Protein 5XJV (pdb70)

Nearest PDB structures (foldseek):
  5xjv-assembly1_A  TM=9.809E-01  e=8.987E-33  Homo sapiens
  2gwo-assembly2_B  TM=9.431E-01  e=1.208E-19  Homo sapiens
  5gtj-assembly2_C  TM=8.780E-01  e=8.926E-20  Homo sapiens
  8to0-assembly1_Fx  TM=9.107E-01  e=4.826E-18  Mus musculus
  2y96-assembly1_A-2  TM=8.741E-01  e=2.975E-18  Homo sapiens

Sequence (341 aa):
TPAPSILELEELLRAGKSSASRVDEVWPNLFIGDAATANNRFELWKLGITHVLNAAHKGLYAQGGPDFYGSSVSYLGVPAHDLPDFDISAYFSSAADFIHRALNTPGAKVLVHSVVGVSRSATLVLAYLMLHQRLSLRQAVITVRQHRWVFPNRGFLHQLARLDQQLRGAATPAPSILELEELLRAGKSSASRVDEVWPNLFIGDAATANNRFELWKLGITHVLNAAHKGLYAQGGPDFYGSSVSYLGVPAHDLPDFDISAYFSSAADFIHRALNTPGAKVLVHSVVGVSRSATLVLAYLMLHQRLSLRQAVITVRQHRWVFPNRGFLHQLARLDQQLRGA

Radius of gyration: 21.5 Å; Cα contacts (8 Å, |Δi|>4): 674; chains: 2; bounding box: 49×42×63 Å

CATH classification: 3.90.190.10

Structure (mmCIF, N/CA/C/O backbone):
data_5XJV
#
_entry.id   5XJV
#
_cell.length_a   40.037
_cell.length_b   89.343
_cell.length_c   45.897
_cell.angle_alpha   90.00
_cell.angle_beta   89.88
_cell.angle_gamma   90.00
#
_symmetry.space_group_name_H-M   'P 1 21 1'
#
loop_
_entity.id
_entity.type
_entity.pdbx_description
1 polymer 'Dual specificity protein phosphatase 13 isoform A'
2 non-polymer 'PHOSPHATE ION'
3 water water
#
loop_
_atom_site.group_PDB
_atom_site.id
_atom_site.type_symbol
_atom_site.label_atom_id
_atom_site.label_alt_id
_atom_site.label_comp_id
_atom_site.label_asym_id
_atom_site.label_entity_id
_atom_site.label_seq_id
_atom_site.pdbx_PDB_ins_code
_atom_site.Cartn_x
_atom_site.Cartn_y
_atom_site.Cartn_z
_atom_site.occupancy
_atom_site.B_iso_or_equiv
_atom_site.auth_seq_id
_atom_site.auth_comp_id
_atom_site.auth_asym_id
_atom_site.auth_atom_id
_atom_site.pdbx_PDB_model_num
ATOM 1 N N . THR A 1 16 ? -6.162 -3.365 -19.771 1.00 41.74 16 THR A N 1
ATOM 2 C CA . THR A 1 16 ? -5.086 -2.346 -19.649 1.00 43.63 16 THR A CA 1
ATOM 3 C C . THR A 1 16 ? -3.818 -3.047 -19.203 1.00 40.23 16 THR A C 1
ATOM 4 O O . THR A 1 16 ? -3.816 -3.657 -18.131 1.00 38.86 16 THR A O 1
ATOM 8 N N . PRO A 1 17 ? -2.730 -2.948 -19.991 1.00 37.25 17 PRO A N 1
ATOM 9 C CA . PRO A 1 17 ? -1.554 -3.668 -19.553 1.00 30.95 17 PRO A CA 1
ATOM 10 C C . PRO A 1 17 ? -0.938 -2.966 -18.353 1.00 30.03 17 PRO A C 1
ATOM 11 O O . PRO A 1 17 ? -1.171 -1.756 -18.126 1.00 26.89 17 PRO A O 1
ATOM 15 N N . ALA A 1 18 ? -0.112 -3.705 -17.640 1.00 28.22 18 ALA A N 1
ATOM 16 C CA . ALA A 1 18 ? 0.777 -3.111 -16.662 1.00 26.82 18 ALA A CA 1
ATOM 17 C C . ALA A 1 18 ? 1.660 -2.054 -17.311 1.00 25.54 18 ALA A C 1
ATOM 18 O O . ALA A 1 18 ? 1.936 -2.096 -18.521 1.00 22.45 18 ALA A O 1
ATOM 20 N N . PRO A 1 19 ? 2.021 -1.021 -16.566 1.00 21.65 19 PRO A N 1
ATOM 21 C CA . PRO A 1 19 ? 2.839 0.022 -17.116 1.00 19.48 19 PRO A CA 1
ATOM 22 C C . PRO A 1 19 ? 4.278 -0.436 -17.344 1.00 21.48 19 PRO A C 1
ATOM 23 O O . PRO A 1 19 ? 4.817 -1.228 -16.585 1.00 20.28 19 PRO A O 1
ATOM 27 N N . SER A 1 20 ? 4.890 0.125 -18.374 1.00 22.07 20 SER A N 1
ATOM 28 C CA . SER A 1 20 ? 6.328 -0.097 -18.657 1.00 19.67 20 SER A CA 1
ATOM 29 C C . SER A 1 20 ? 7.163 0.572 -17.593 1.00 18.17 20 SER A C 1
ATOM 30 O O . SER A 1 20 ? 6.689 1.454 -16.890 1.00 16.65 20 SER A O 1
ATOM 33 N N . ILE A 1 21 ? 8.461 0.265 -17.599 1.00 17.58 21 ILE A N 1
ATOM 34 C CA . ILE A 1 21 ? 9.332 0.920 -16.624 1.00 18.73 21 ILE A CA 1
ATOM 35 C C . ILE A 1 21 ? 9.365 2.386 -16.904 1.00 16.27 21 ILE A C 1
ATOM 36 O O . ILE A 1 21 ? 9.394 3.206 -15.983 1.00 15.93 21 ILE A O 1
ATOM 41 N N . LEU A 1 22 ? 9.397 2.742 -18.207 1.00 16.56 22 LEU A N 1
ATOM 42 C CA . LEU A 1 22 ? 9.469 4.139 -18.583 1.00 15.26 22 LEU A CA 1
ATOM 43 C C . LEU A 1 22 ? 8.242 4.870 -18.067 1.00 14.67 22 LEU A C 1
ATOM 44 O O . LEU A 1 22 ? 8.385 5.938 -17.484 1.00 17.01 22 LEU A O 1
ATOM 49 N N . GLU A 1 23 ? 7.057 4.290 -18.257 1.00 14.62 23 GLU A N 1
ATOM 50 C CA . GLU A 1 23 ? 5.833 4.880 -17.802 1.00 14.05 23 GLU A CA 1
ATOM 51 C C . GLU A 1 23 ? 5.819 5.028 -16.249 1.00 13.08 23 GLU A C 1
ATOM 52 O O . GLU A 1 23 ? 5.506 6.124 -15.745 1.00 14.24 23 GLU A O 1
ATOM 58 N N . LEU A 1 24 ? 6.201 3.967 -15.572 1.00 13.07 24 LEU A N 1
ATOM 59 C CA . LEU A 1 24 ? 6.379 4.012 -14.111 1.00 14.15 24 LEU A CA 1
ATOM 60 C C . LEU A 1 24 ? 7.234 5.165 -13.669 1.00 14.24 24 LEU A C 1
ATOM 61 O O . LEU A 1 24 ? 6.931 5.905 -12.712 1.00 14.93 24 LEU A O 1
ATOM 66 N N . GLU A 1 25 ? 8.383 5.314 -14.286 1.00 15.67 25 GLU A N 1
ATOM 67 C CA . GLU A 1 25 ? 9.278 6.347 -13.860 1.00 14.71 25 GLU A CA 1
ATOM 68 C C . GLU A 1 25 ? 8.648 7.740 -14.111 1.00 13.94 25 GLU A C 1
ATOM 69 O O . GLU A 1 25 ? 8.940 8.690 -13.384 1.00 14.38 25 GLU A O 1
ATOM 75 N N . GLU A 1 26 ? 7.931 7.913 -15.220 1.00 16.75 26 GLU A N 1
ATOM 76 C CA . GLU A 1 26 ? 7.253 9.192 -15.424 1.00 19.27 26 GLU A CA 1
ATOM 77 C C . GLU A 1 26 ? 6.161 9.442 -14.354 1.00 16.44 26 GLU A C 1
ATOM 78 O O . GLU A 1 26 ? 6.031 10.572 -13.833 1.00 16.42 26 GLU A O 1
ATOM 84 N N . LEU A 1 27 ? 5.441 8.395 -13.965 1.00 14.94 27 LEU A N 1
ATOM 85 C CA . LEU A 1 27 ? 4.444 8.484 -12.895 1.00 16.83 27 LEU A CA 1
ATOM 86 C C . LEU A 1 27 ? 5.104 8.870 -11.579 1.00 14.65 27 LEU A C 1
ATOM 87 O O . LEU A 1 27 ? 4.674 9.787 -10.869 1.00 16.66 27 LEU A O 1
ATOM 92 N N . LEU A 1 28 ? 6.242 8.239 -11.315 1.00 14.03 28 LEU A N 1
ATOM 93 C CA . LEU A 1 28 ? 6.976 8.524 -10.083 1.00 15.78 28 LEU A CA 1
ATOM 94 C C . LEU A 1 28 ? 7.537 9.922 -9.977 1.00 17.62 28 LEU A C 1
ATOM 95 O O . LEU A 1 28 ? 7.557 10.501 -8.876 1.00 21.33 28 LEU A O 1
ATOM 100 N N . ARG A 1 29 ? 7.934 10.503 -11.091 1.00 17.54 29 ARG A N 1
ATOM 101 C CA . ARG A 1 29 ? 8.430 11.874 -11.020 1.00 20.63 29 ARG A CA 1
ATOM 102 C C . ARG A 1 29 ? 7.429 12.966 -10.960 1.00 25.53 29 ARG A C 1
ATOM 103 O O . ARG A 1 29 ? 7.804 14.103 -10.637 1.00 26.17 29 ARG A O 1
ATOM 111 N N . ALA A 1 30 ? 6.165 12.655 -11.167 1.00 23.97 30 ALA A N 1
ATOM 112 C CA . ALA A 1 30 ? 5.160 13.721 -11.264 1.00 27.32 30 ALA A CA 1
ATOM 113 C C . ALA A 1 30 ? 4.607 14.210 -9.931 1.00 35.62 30 ALA A C 1
ATOM 114 O O . ALA A 1 30 ? 4.009 15.290 -9.872 1.00 43.07 30 ALA A O 1
ATOM 116 N N . GLY A 1 31 ? 4.831 13.463 -8.864 1.00 34.50 31 GLY A N 1
ATOM 117 C CA . GLY A 1 31 ? 4.144 13.732 -7.597 1.00 43.43 31 GLY A CA 1
ATOM 118 C C . GLY A 1 31 ? 4.697 14.811 -6.674 1.00 42.98 31 GLY A C 1
ATOM 119 O O . GLY A 1 31 ? 4.832 15.971 -7.075 1.00 47.44 31 GLY A O 1
ATOM 120 N N . LYS A 1 32 ? 5.016 14.411 -5.430 1.00 45.25 32 LYS A N 1
ATOM 121 C CA . LYS A 1 32 ? 5.417 15.377 -4.393 1.00 40.94 32 LYS A CA 1
ATOM 122 C C . LYS A 1 32 ? 6.823 15.856 -4.647 1.00 39.69 32 LYS A C 1
ATOM 123 O O . LYS A 1 32 ? 7.769 15.057 -4.653 1.00 44.38 32 LYS A O 1
ATOM 129 N N . SER A 1 33 ? 6.948 17.149 -4.896 1.00 43.31 33 SER A N 1
ATOM 130 C CA . SER A 1 33 ? 8.210 17.837 -4.718 1.00 44.55 33 SER A CA 1
ATOM 131 C C . SER A 1 33 ? 8.303 18.179 -3.246 1.00 43.18 33 SER A C 1
ATOM 132 O O . SER A 1 33 ? 7.654 19.102 -2.760 1.00 51.65 33 SER A O 1
ATOM 135 N N . SER A 1 34 ? 9.104 17.409 -2.533 1.00 40.96 34 SER A N 1
ATOM 136 C CA . SER A 1 34 ? 9.182 17.505 -1.078 1.00 44.24 34 SER A CA 1
ATOM 137 C C . SER A 1 34 ? 10.275 16.569 -0.594 1.00 39.40 34 SER A C 1
ATOM 138 O O . SER A 1 34 ? 10.458 15.457 -1.151 1.00 31.35 34 SER A O 1
ATOM 141 N N . ALA A 1 35 ? 10.947 16.997 0.463 1.00 33.09 35 ALA A N 1
ATOM 142 C CA . ALA A 1 35 ? 11.796 16.140 1.217 1.00 32.29 35 ALA A CA 1
ATOM 143 C C . ALA A 1 35 ? 11.260 16.233 2.635 1.00 33.16 35 ALA A C 1
ATOM 144 O O . ALA A 1 35 ? 11.182 17.312 3.202 1.00 41.75 35 ALA A O 1
ATOM 146 N N . SER A 1 36 ? 10.748 15.140 3.163 1.00 23.90 36 SER A N 1
ATOM 147 C CA . SER A 1 36 ? 10.468 15.035 4.581 1.00 24.56 36 SER A CA 1
ATOM 148 C C . SER A 1 36 ? 11.122 13.743 4.929 1.00 18.87 36 SER A C 1
ATOM 149 O O . SER A 1 36 ? 11.316 12.943 4.025 1.00 19.19 36 SER A O 1
ATOM 152 N N . ARG A 1 37 ? 11.399 13.519 6.202 1.00 15.52 37 ARG A N 1
ATOM 153 C CA . ARG A 1 37 ? 12.001 12.205 6.587 1.00 16.07 37 ARG A CA 1
ATOM 154 C C . ARG A 1 37 ? 10.988 11.086 6.647 1.00 14.35 37 ARG A C 1
ATOM 155 O O . ARG A 1 37 ? 11.390 9.959 6.575 1.00 17.17 37 ARG A O 1
ATOM 163 N N . VAL A 1 38 ? 9.728 11.386 6.870 1.00 13.31 38 VAL A N 1
ATOM 164 C CA . VAL A 1 38 ? 8.720 10.303 7.081 1.00 13.05 38 VAL A CA 1
ATOM 165 C C . VAL A 1 38 ? 7.403 10.902 6.619 1.00 14.06 38 VAL A C 1
ATOM 166 O O . VAL A 1 38 ? 7.181 12.090 6.846 1.00 13.96 38 VAL A O 1
ATOM 170 N N . ASP A 1 39 ? 6.522 10.118 6.002 1.00 11.48 39 ASP A N 1
ATOM 171 C CA . ASP A 1 39 ? 5.235 10.604 5.552 1.00 13.37 39 ASP A CA 1
ATOM 172 C C . ASP A 1 39 ? 4.231 9.511 5.727 1.00 11.87 39 ASP A C 1
ATOM 173 O O . ASP A 1 39 ? 4.570 8.323 5.537 1.00 10.59 39 ASP A O 1
ATOM 178 N N . GLU A 1 40 ? 3.019 9.911 6.158 1.00 13.58 40 GLU A N 1
ATOM 179 C CA . GLU A 1 40 ? 1.850 9.008 6.113 1.00 13.01 40 GLU A CA 1
ATOM 180 C C . GLU A 1 40 ? 1.379 8.901 4.671 1.00 13.66 40 GLU A C 1
ATOM 181 O O . GLU A 1 40 ? 1.079 9.908 4.025 1.00 15.12 40 GLU A O 1
ATOM 187 N N . VAL A 1 41 ? 1.327 7.717 4.111 1.00 10.99 41 VAL A N 1
ATOM 188 C CA . VAL A 1 41 ? 1.021 7.586 2.687 1.00 11.10 41 VAL A CA 1
ATOM 189 C C . VAL A 1 41 ? -0.340 6.889 2.431 1.00 12.66 41 VAL A C 1
ATOM 190 O O . VAL A 1 41 ? -0.823 6.826 1.281 1.00 15.82 41 VAL A O 1
ATOM 194 N N . TRP A 1 42 ? -0.903 6.358 3.503 1.00 11.44 42 TRP A N 1
ATOM 195 C CA . TRP A 1 42 ? -2.164 5.636 3.553 1.00 11.53 42 TRP A CA 1
ATOM 196 C C . TRP A 1 42 ? -2.531 5.666 5.023 1.00 10.85 42 TRP A C 1
ATOM 197 O O . TRP A 1 42 ? -1.667 5.849 5.842 1.00 9.09 42 TRP A O 1
ATOM 208 N N . PRO A 1 43 ? -3.823 5.581 5.366 1.00 12.20 43 PRO A N 1
ATOM 209 C CA . PRO A 1 43 ? -4.167 5.809 6.801 1.00 11.30 43 PRO A CA 1
ATOM 210 C C . PRO A 1 43 ? -3.347 4.904 7.763 1.00 11.86 43 PRO A C 1
ATOM 211 O O . PRO A 1 43 ? -3.378 3.675 7.645 1.00 9.94 43 PRO A O 1
ATOM 215 N N . ASN A 1 44 ? -2.669 5.550 8.722 1.00 11.56 44 ASN A N 1
ATOM 216 C CA . ASN A 1 44 ? -1.861 4.894 9.736 1.00 10.91 44 ASN A CA 1
ATOM 217 C C . ASN A 1 44 ? -0.698 4.061 9.203 1.00 10.38 44 ASN A C 1
ATOM 218 O O . ASN A 1 44 ? -0.179 3.191 9.887 1.00 9.91 44 ASN A O 1
ATOM 223 N N . LEU A 1 45 ? -0.283 4.353 7.952 1.00 10.74 45 LEU A N 1
ATOM 224 C CA . LEU A 1 45 ? 0.801 3.633 7.277 1.00 9.54 45 LEU A CA 1
ATOM 225 C C . LEU A 1 45 ? 1.815 4.673 6.790 1.00 9.49 45 LEU A C 1
ATOM 226 O O . LEU A 1 45 ? 1.517 5.482 5.896 1.00 11.06 45 LEU A O 1
ATOM 231 N N . PHE A 1 46 ? 3.016 4.574 7.310 1.00 9.04 46 PHE A N 1
ATOM 232 C CA . PHE A 1 46 ? 4.105 5.557 7.136 1.00 9.79 46 PHE A CA 1
ATOM 233 C C . PHE A 1 46 ? 5.266 4.904 6.377 1.00 9.88 46 PHE A C 1
ATOM 234 O O . PHE A 1 46 ? 5.535 3.738 6.558 1.00 9.17 46 PHE A O 1
ATOM 242 N N . ILE A 1 47 ? 5.870 5.665 5.469 1.00 10.07 47 ILE A N 1
ATOM 243 C CA . ILE A 1 47 ? 7.159 5.371 4.899 1.00 9.04 47 ILE A CA 1
ATOM 244 C C . ILE A 1 47 ? 8.197 6.381 5.397 1.00 9.62 47 ILE A C 1
ATOM 245 O O . ILE A 1 47 ? 7.969 7.587 5.327 1.00 10.10 47 ILE A O 1
ATOM 250 N N . GLY A 1 48 ? 9.305 5.864 5.912 1.00 9.46 48 GLY A N 1
ATOM 251 C CA . GLY A 1 48 ? 10.368 6.730 6.373 1.00 10.44 48 GLY A CA 1
ATOM 252 C C . GLY A 1 48 ? 11.782 6.255 6.130 1.00 10.47 48 GLY A C 1
ATOM 253 O O . GLY A 1 48 ? 12.014 5.158 5.571 1.00 10.24 48 GLY A O 1
ATOM 254 N N . ASP A 1 49 ? 12.699 7.142 6.492 1.00 11.93 49 ASP A N 1
ATOM 255 C CA . ASP A 1 49 ? 14.145 6.850 6.421 1.00 11.94 49 ASP A CA 1
ATOM 256 C C . ASP A 1 49 ? 14.740 6.280 7.745 1.00 11.93 49 ASP A C 1
ATOM 257 O O . ASP A 1 49 ? 14.059 6.041 8.790 1.00 11.92 49 ASP A O 1
ATOM 262 N N . ALA A 1 50 ? 16.037 5.998 7.658 1.00 13.87 50 ALA A N 1
ATOM 263 C CA . ALA A 1 50 ? 16.805 5.356 8.714 1.00 16.05 50 ALA A CA 1
ATOM 264 C C . ALA A 1 50 ? 16.838 6.233 9.945 1.00 14.79 50 ALA A C 1
ATOM 265 O O . ALA A 1 50 ? 16.730 5.732 11.056 1.00 17.84 50 ALA A O 1
ATOM 267 N N . ALA A 1 51 ? 16.967 7.533 9.723 1.00 15.33 51 ALA A N 1
ATOM 268 C CA . ALA A 1 51 ? 16.958 8.510 10.840 1.00 15.87 51 ALA A CA 1
ATOM 269 C C . ALA A 1 51 ? 15.722 8.400 11.640 1.00 17.24 51 ALA A C 1
ATOM 270 O O . ALA A 1 51 ? 15.743 8.446 12.898 1.00 18.40 51 ALA A O 1
ATOM 272 N N . THR A 1 52 ? 14.593 8.286 10.945 1.00 14.25 52 THR A N 1
ATOM 273 C CA . THR A 1 52 ? 13.310 8.149 11.602 1.00 16.97 52 THR A CA 1
ATOM 274 C C . THR A 1 52 ? 13.229 6.875 12.437 1.00 13.79 52 THR A C 1
ATOM 275 O O . THR A 1 52 ? 12.917 6.916 13.635 1.00 15.48 52 THR A O 1
ATOM 279 N N . ALA A 1 53 ? 13.610 5.760 11.859 1.00 16.15 53 ALA A N 1
ATOM 280 C CA . ALA A 1 53 ? 13.559 4.468 12.570 1.00 14.05 53 ALA A CA 1
ATOM 281 C C . ALA A 1 53 ? 14.481 4.359 13.809 1.00 15.78 53 ALA A C 1
ATOM 282 O O . ALA A 1 53 ? 14.191 3.596 14.794 1.00 16.98 53 ALA A O 1
ATOM 284 N N . ASN A 1 54 ? 15.555 5.126 13.777 1.00 14.12 54 ASN A N 1
ATOM 285 C CA . ASN A 1 54 ? 16.533 5.129 14.838 1.00 16.61 54 ASN A CA 1
ATOM 286 C C . ASN A 1 54 ? 16.256 6.225 15.898 1.00 18.05 54 ASN A C 1
ATOM 287 O O . ASN A 1 54 ? 17.115 6.448 16.734 1.00 17.42 54 ASN A O 1
ATOM 292 N N . ASN A 1 55 ? 15.065 6.803 15.935 1.00 15.10 55 ASN A N 1
ATOM 293 C CA . ASN A 1 55 ? 14.683 7.748 17.018 1.00 14.35 55 ASN A CA 1
ATOM 294 C C . ASN A 1 55 ? 13.374 7.207 17.646 1.00 14.08 55 ASN A C 1
ATOM 295 O O . ASN A 1 55 ? 12.290 7.581 17.264 1.00 13.80 55 ASN A O 1
ATOM 300 N N . ARG A 1 56 ? 13.537 6.351 18.645 1.00 14.85 56 ARG A N 1
ATOM 301 C CA . ARG A 1 56 ? 12.430 5.688 19.334 1.00 15.23 56 ARG A CA 1
ATOM 302 C C . ARG A 1 56 ? 11.498 6.640 20.042 1.00 13.96 56 ARG A C 1
ATOM 303 O O . ARG A 1 56 ? 10.293 6.420 20.060 1.00 13.88 56 ARG A O 1
ATOM 311 N N . PHE A 1 57 ? 12.006 7.823 20.480 1.00 16.17 57 PHE A N 1
ATOM 312 C CA . PHE A 1 57 ? 11.147 8.832 21.082 1.00 19.09 57 PHE A CA 1
ATOM 313 C C . PHE A 1 57 ? 10.206 9.495 20.080 1.00 18.95 57 PHE A C 1
ATOM 314 O O . PHE A 1 57 ? 8.977 9.690 20.301 1.00 18.48 57 PHE A O 1
ATOM 322 N N . GLU A 1 58 ? 10.738 9.812 18.930 1.00 15.18 58 GLU A N 1
ATOM 323 C CA . GLU A 1 58 ? 9.895 10.354 17.880 1.00 18.65 58 GLU A CA 1
ATOM 324 C C . GLU A 1 58 ? 8.902 9.329 17.295 1.00 17.18 58 GLU A C 1
ATOM 325 O O . GLU A 1 58 ? 7.772 9.726 16.914 1.00 17.28 58 GLU A O 1
ATOM 331 N N . LEU A 1 59 ? 9.262 8.022 17.301 1.00 13.19 59 LEU A N 1
ATOM 332 C CA . LEU A 1 59 ? 8.296 6.961 16.900 1.00 13.62 59 LEU A CA 1
ATOM 333 C C . LEU A 1 59 ? 7.170 6.857 17.893 1.00 14.09 59 LEU A C 1
ATOM 334 O O . LEU A 1 59 ? 5.994 6.761 17.526 1.00 15.27 59 LEU A O 1
ATOM 339 N N . TRP A 1 60 ? 7.529 6.972 19.162 1.00 13.91 60 TRP A N 1
ATOM 340 C CA . TRP A 1 60 ? 6.548 7.074 20.236 1.00 17.85 60 TRP A CA 1
ATOM 341 C C . TRP A 1 60 ? 5.603 8.273 20.074 1.00 17.00 60 TRP A C 1
ATOM 342 O O . TRP A 1 60 ? 4.345 8.141 20.177 1.00 17.12 60 TRP A O 1
ATOM 353 N N . LYS A 1 61 ? 6.163 9.430 19.791 1.00 16.90 61 LYS A N 1
ATOM 354 C CA . LYS A 1 61 ? 5.349 10.627 19.533 1.00 20.38 61 LYS A CA 1
ATOM 355 C C . LYS A 1 61 ? 4.427 10.473 18.353 1.00 18.85 61 LYS A C 1
ATOM 356 O O . LYS A 1 61 ? 3.302 10.985 18.362 1.00 20.71 61 LYS A O 1
ATOM 362 N N . LEU A 1 62 ? 4.892 9.756 17.338 1.00 16.62 62 LEU A N 1
ATOM 363 C CA . LEU A 1 62 ? 4.094 9.498 16.175 1.00 16.90 62 LEU A CA 1
ATOM 364 C C . LEU A 1 62 ? 2.955 8.441 16.447 1.00 15.60 62 LEU A C 1
ATOM 365 O O . LEU A 1 62 ? 1.967 8.419 15.686 1.00 16.81 62 LEU A O 1
ATOM 370 N N 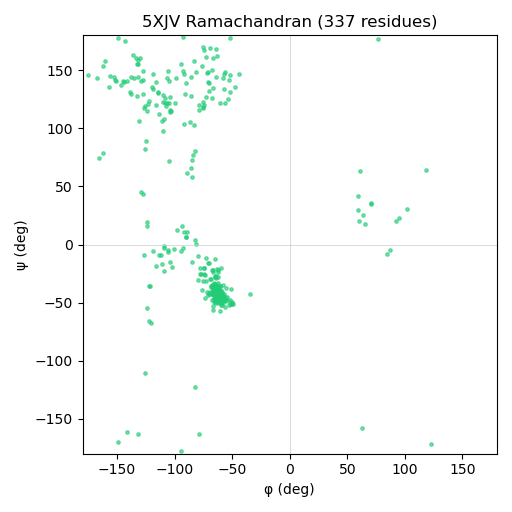. GLY A 1 63 ? 3.114 7.539 17.408 1.00 14.84 63 GLY A N 1
ATOM 371 C CA . GLY A 1 63 ? 2.166 6.474 17.673 1.00 15.69 63 GLY A CA 1
ATOM 372 C C . GLY A 1 63 ? 2.480 5.190 16.937 1.00 15.19 63 GLY A C 1
ATOM 373 O O . GLY A 1 63 ? 1.614 4.339 16.805 1.00 13.03 63 GLY A O 1
ATOM 374 N N . ILE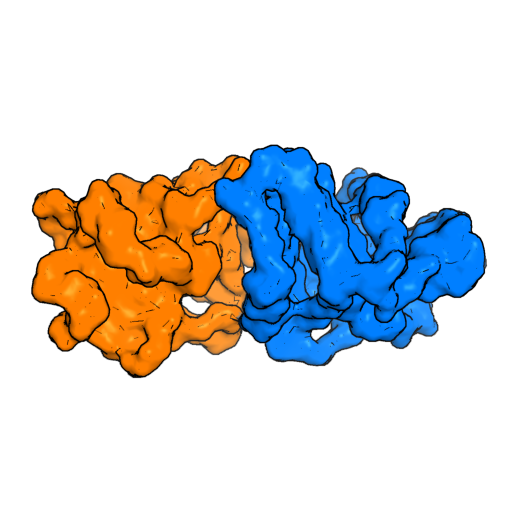 A 1 64 ? 3.732 5.028 16.499 1.00 13.35 64 ILE A N 1
ATOM 375 C CA . ILE A 1 64 ? 4.116 3.815 15.726 1.00 11.75 64 ILE A CA 1
ATOM 376 C C . ILE A 1 64 ? 4.164 2.621 16.657 1.00 12.13 64 ILE A C 1
ATOM 377 O O . ILE A 1 64 ? 4.788 2.694 17.690 1.00 15.05 64 ILE A O 1
ATOM 382 N N . THR A 1 65 ? 3.466 1.539 16.312 1.00 12.12 65 THR A N 1
ATOM 383 C CA . THR A 1 65 ? 3.373 0.306 17.085 1.00 13.91 65 THR A CA 1
ATOM 384 C C . THR A 1 65 ? 3.993 -0.863 16.318 1.00 13.63 65 THR A C 1
ATOM 385 O O . THR A 1 65 ? 4.359 -1.851 16.927 1.00 15.00 65 THR A O 1
ATOM 389 N N . HIS A 1 66 ? 4.175 -0.752 14.998 1.00 11.46 66 HIS A N 1
ATOM 390 C CA . HIS A 1 66 ? 4.669 -1.858 14.214 1.00 12.62 66 HIS A CA 1
ATOM 391 C C . HIS A 1 66 ? 5.707 -1.315 13.212 1.00 12.80 66 HIS A C 1
ATOM 392 O O . HIS A 1 66 ? 5.437 -0.337 12.526 1.00 12.33 66 HIS A O 1
ATOM 399 N N . VAL A 1 67 ? 6.875 -1.942 13.171 1.00 11.16 67 VAL A N 1
ATOM 400 C CA . VAL A 1 67 ? 7.957 -1.449 12.331 1.00 11.56 67 VAL A CA 1
ATOM 401 C C . VAL A 1 67 ? 8.387 -2.508 11.372 1.00 11.68 67 VAL A C 1
ATOM 402 O O . VAL A 1 67 ? 8.704 -3.642 11.785 1.00 11.39 67 VAL A O 1
ATOM 406 N N . LEU A 1 68 ? 8.352 -2.194 10.080 1.00 9.50 68 LEU A N 1
ATOM 407 C CA . LEU A 1 68 ? 8.857 -3.120 9.018 1.00 11.29 68 LEU A CA 1
ATOM 408 C C . LEU A 1 68 ? 10.146 -2.418 8.456 1.00 10.22 68 LEU A C 1
ATOM 409 O O . LEU A 1 68 ? 10.076 -1.370 7.784 1.00 9.15 68 LEU A O 1
ATOM 414 N N . ASN A 1 69 ? 11.309 -2.965 8.810 1.00 9.36 69 ASN A N 1
ATOM 415 C CA . ASN A 1 69 ? 12.579 -2.530 8.295 1.00 9.53 69 ASN A CA 1
ATOM 416 C C . ASN A 1 69 ? 12.877 -3.254 6.983 1.00 9.95 69 ASN A C 1
ATOM 417 O O . ASN A 1 69 ? 13.148 -4.467 6.990 1.00 10.93 69 ASN A O 1
ATOM 422 N N . ALA A 1 70 ? 12.734 -2.539 5.879 1.00 9.79 70 ALA A N 1
ATOM 423 C CA . ALA A 1 70 ? 12.987 -3.109 4.539 1.00 10.90 70 ALA A CA 1
ATOM 424 C C . ALA A 1 70 ? 14.507 -3.126 4.176 1.00 12.47 70 ALA A C 1
ATOM 425 O O . ALA A 1 70 ? 14.826 -3.554 3.076 1.00 12.96 70 ALA A O 1
ATOM 427 N N . ALA A 1 71 ? 15.397 -2.655 5.067 1.00 11.21 71 ALA A N 1
ATOM 428 C CA . ALA A 1 71 ? 16.849 -2.672 4.882 1.00 12.55 71 ALA A CA 1
ATOM 429 C C . ALA A 1 71 ? 17.494 -3.321 6.098 1.00 13.89 71 ALA A C 1
ATOM 430 O O . ALA A 1 71 ? 18.527 -2.861 6.621 1.00 15.71 71 ALA A O 1
ATOM 432 N N . HIS A 1 72 ? 16.885 -4.422 6.542 1.00 13.48 72 HIS A N 1
ATOM 433 C CA . HIS A 1 72 ? 17.312 -5.080 7.776 1.00 13.83 72 HIS A CA 1
ATOM 434 C C . HIS A 1 72 ? 18.706 -5.745 7.548 1.00 15.68 72 HIS A C 1
ATOM 435 O O . HIS A 1 72 ? 18.984 -6.312 6.503 1.00 16.94 72 HIS A O 1
ATOM 442 N N . LYS A 1 73 ? 19.544 -5.615 8.543 1.00 18.40 73 LYS A N 1
ATOM 443 C CA . LYS A 1 73 ? 20.858 -6.211 8.506 1.00 22.19 73 LYS A CA 1
ATOM 444 C C . LYS A 1 73 ? 20.779 -7.477 9.307 1.00 21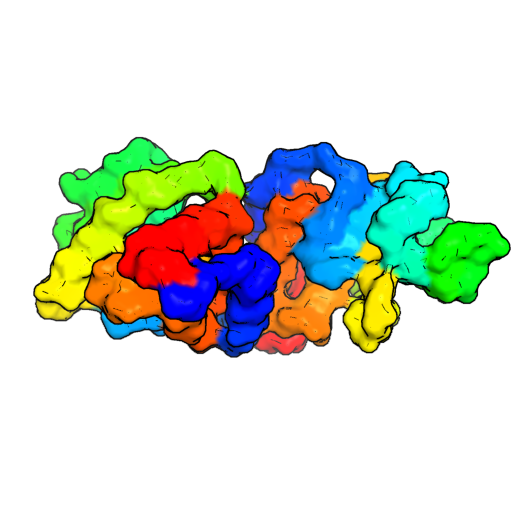.39 73 LYS A C 1
ATOM 445 O O . LYS A 1 73 ? 20.549 -7.457 10.512 1.00 24.44 73 LYS A O 1
ATOM 451 N N . GLY A 1 74 ? 21.093 -8.572 8.658 1.00 23.68 74 GLY A N 1
ATOM 452 C CA . GLY A 1 74 ? 20.975 -9.862 9.348 1.00 24.00 74 GLY A CA 1
ATOM 453 C C . GLY A 1 74 ? 20.057 -10.771 8.577 1.00 25.30 74 GLY A C 1
ATOM 454 O O . GLY A 1 74 ? 19.641 -10.467 7.444 1.00 24.67 74 GLY A O 1
ATOM 455 N N . LEU A 1 75 ? 19.729 -11.896 9.185 1.00 20.27 75 LEU A N 1
ATOM 456 C CA . LEU A 1 75 ? 18.734 -12.768 8.574 1.00 18.49 75 LEU A CA 1
ATOM 457 C C . LEU A 1 75 ? 17.311 -12.150 8.650 1.00 16.29 75 LEU A C 1
ATOM 458 O O . LEU A 1 75 ? 16.970 -11.568 9.676 1.00 16.50 75 LEU A O 1
ATOM 463 N N . TYR A 1 76 ? 16.466 -12.433 7.658 1.00 15.52 76 TYR A N 1
ATOM 464 C CA . TYR A 1 76 ? 15.043 -12.113 7.725 1.00 15.19 76 TYR A CA 1
ATOM 465 C C . TYR A 1 76 ? 14.527 -12.584 9.067 1.00 19.42 76 TYR A C 1
ATOM 466 O O . TYR A 1 76 ? 14.818 -13.760 9.444 1.00 20.18 76 TYR A O 1
ATOM 475 N N . ALA A 1 77 ? 13.732 -11.763 9.752 1.00 15.00 77 ALA A N 1
ATOM 476 C CA . ALA A 1 77 ? 13.308 -12.085 11.134 1.00 17.77 77 ALA A CA 1
ATOM 477 C C . ALA A 1 77 ? 12.205 -11.199 11.610 1.00 19.27 77 ALA A C 1
ATOM 478 O O . ALA A 1 77 ? 12.201 -10.000 11.314 1.00 16.97 77 ALA A O 1
ATOM 480 N N . GLN A 1 78 ? 11.285 -11.763 12.374 1.00 20.10 78 GLN A N 1
ATOM 481 C CA . GLN A 1 78 ? 10.328 -10.985 13.078 1.00 21.19 78 GLN A CA 1
ATOM 482 C C . GLN A 1 78 ? 10.913 -10.783 14.469 1.00 23.03 78 GLN A C 1
ATOM 483 O O . GLN A 1 78 ? 11.700 -11.607 14.948 1.00 26.79 78 GLN A O 1
ATOM 489 N N . GLY A 1 79 ? 10.487 -9.712 15.115 1.00 20.34 79 GLY A N 1
ATOM 490 C CA . GLY A 1 79 ? 10.826 -9.349 16.491 1.00 22.94 79 GLY A CA 1
ATOM 491 C C . GLY A 1 79 ? 9.545 -9.091 17.283 1.00 24.51 79 GLY A C 1
ATOM 492 O O . GLY A 1 79 ? 8.485 -8.688 16.745 1.00 23.54 79 GLY A O 1
ATOM 493 N N . GLY A 1 80 ? 9.629 -9.392 18.580 1.00 28.93 80 GLY A N 1
ATOM 494 C CA . GLY A 1 80 ? 8.586 -9.013 19.535 1.00 31.54 80 GLY A CA 1
ATOM 495 C C . GLY A 1 80 ? 8.704 -7.554 19.927 1.00 32.10 80 GLY A C 1
ATOM 496 O O . GLY A 1 80 ? 9.332 -6.765 19.203 1.00 33.92 80 GLY A O 1
ATOM 497 N N . PRO A 1 81 ? 8.048 -7.164 21.039 1.00 33.87 81 PRO A N 1
ATOM 498 C CA . PRO A 1 81 ? 8.186 -5.784 21.565 1.00 31.18 81 PRO A CA 1
ATOM 499 C C . PRO A 1 81 ? 9.635 -5.279 21.778 1.00 31.49 81 PRO A C 1
ATOM 500 O O . PRO A 1 81 ? 10.537 -6.019 22.241 1.00 30.13 81 PRO A O 1
ATOM 504 N N . ASP A 1 82 ? 9.834 -3.990 21.562 1.00 30.25 82 ASP A N 1
ATOM 505 C CA . ASP A 1 82 ? 11.183 -3.425 21.694 1.00 33.58 82 ASP A CA 1
ATOM 506 C C . ASP A 1 82 ? 11.605 -3.402 23.177 1.00 39.32 82 ASP A C 1
ATOM 507 O O . ASP A 1 82 ? 10.827 -2.961 24.019 1.00 48.15 82 ASP A O 1
ATOM 512 N N . PHE A 1 83 ? 12.818 -3.881 23.470 1.00 40.53 83 PHE A N 1
ATOM 513 C CA . PHE A 1 83 ? 13.387 -3.948 24.843 1.00 46.34 83 PHE A CA 1
ATOM 514 C C . PHE A 1 83 ? 12.901 -2.742 25.653 1.00 40.36 83 PHE A C 1
ATOM 515 O O . PHE A 1 83 ? 12.498 -2.873 26.808 1.00 50.09 83 PHE A O 1
ATOM 523 N N . TYR A 1 84 ? 12.916 -1.587 25.015 1.00 33.57 84 TYR A N 1
ATOM 524 C CA . TYR A 1 84 ? 12.611 -0.332 25.653 1.00 34.32 84 TYR A CA 1
ATOM 525 C C . TYR A 1 84 ? 11.467 0.441 24.971 1.00 32.54 84 TYR A C 1
ATOM 526 O O . TYR A 1 84 ? 10.464 0.908 25.628 1.00 24.51 84 TYR A O 1
ATOM 535 N N . GLY A 1 85 ? 11.667 0.655 23.673 1.00 25.98 85 GLY A N 1
ATOM 536 C CA . GLY A 1 85 ? 10.751 1.448 22.832 1.00 28.72 85 GLY A CA 1
ATOM 537 C C . GLY A 1 85 ? 9.268 1.083 22.847 1.00 29.71 85 GLY A C 1
ATOM 538 O O . GLY A 1 85 ? 8.810 0.062 23.442 1.00 32.03 85 GLY A O 1
ATOM 539 N N . SER A 1 86 ? 8.523 1.885 22.097 1.00 28.02 86 SER A N 1
ATOM 540 C CA . SER A 1 86 ? 7.082 1.773 21.983 1.00 28.73 86 SER A CA 1
ATOM 541 C C . SER A 1 86 ? 6.633 0.630 21.051 1.00 30.23 86 SER A C 1
ATOM 542 O O . SER A 1 86 ? 5.498 0.174 21.133 1.00 32.06 86 SER A O 1
ATOM 545 N N . SER A 1 87 ? 7.519 0.163 20.164 1.00 25.13 87 SER A N 1
ATOM 546 C CA . SER A 1 87 ? 7.158 -0.856 19.135 1.00 24.65 87 SER A CA 1
ATOM 547 C C . SER A 1 87 ? 6.840 -2.172 19.787 1.00 26.75 87 SER A C 1
ATOM 548 O O . SER A 1 87 ? 7.533 -2.613 20.704 1.00 29.38 87 SER A O 1
ATOM 551 N N . VAL A 1 88 ? 5.750 -2.772 19.334 1.00 25.16 88 VAL A N 1
ATOM 552 C CA . VAL A 1 88 ? 5.293 -4.051 19.853 1.00 24.00 88 VAL A CA 1
ATOM 553 C C . VAL A 1 88 ? 5.631 -5.162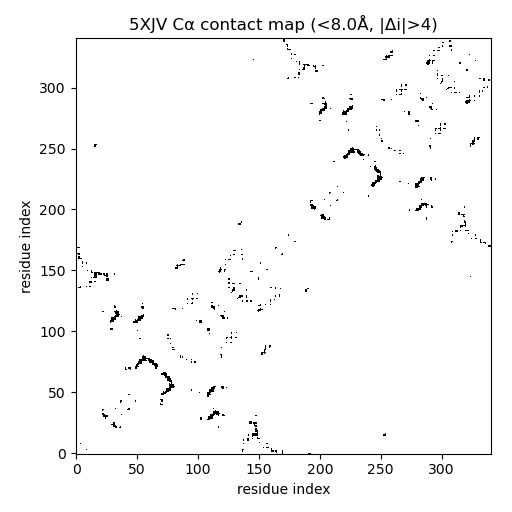 18.855 1.00 23.53 88 VAL A C 1
ATOM 554 O O . VAL A 1 88 ? 5.516 -6.349 19.221 1.00 21.79 88 VAL A O 1
ATOM 558 N N . SER A 1 89 ? 5.975 -4.817 17.590 1.00 16.87 89 SER A N 1
ATOM 559 C CA . SER A 1 89 ? 6.200 -5.844 16.605 1.00 18.39 89 SER A CA 1
ATOM 560 C C . SER A 1 89 ? 7.096 -5.319 15.492 1.00 16.51 89 SER A C 1
ATOM 561 O O . SER A 1 89 ? 6.906 -4.206 15.042 1.00 15.22 89 SER A O 1
ATOM 564 N N . TYR A 1 90 ? 8.062 -6.126 15.107 1.00 15.11 90 TYR A N 1
ATOM 565 C CA . TYR A 1 90 ? 9.063 -5.767 14.138 1.00 12.86 90 TYR A CA 1
ATOM 566 C C . TYR A 1 90 ? 9.097 -6.859 13.104 1.00 14.41 90 TYR A C 1
ATOM 567 O O . TYR A 1 90 ? 8.990 -8.061 13.445 1.00 16.24 90 TYR A O 1
ATOM 576 N N . LEU A 1 91 ? 9.258 -6.454 11.839 1.00 12.34 91 LEU A N 1
ATOM 577 C CA . LEU A 1 91 ? 9.615 -7.389 10.783 1.00 12.25 91 LEU A CA 1
ATOM 578 C C . LEU A 1 91 ? 10.824 -6.839 10.059 1.00 12.77 91 LEU A C 1
ATOM 579 O O . LEU A 1 91 ? 10.814 -5.719 9.574 1.00 11.96 91 LEU A O 1
ATOM 584 N N . GLY A 1 92 ? 11.838 -7.673 9.903 1.00 13.04 92 GLY A N 1
ATOM 585 C CA . GLY A 1 92 ? 13.082 -7.248 9.241 1.00 13.33 92 GLY A CA 1
ATOM 586 C C . GLY A 1 92 ? 13.278 -7.975 7.946 1.00 16.09 92 GLY A C 1
ATOM 587 O O . GLY A 1 92 ? 13.551 -9.196 7.928 1.00 15.07 92 GLY A O 1
ATOM 588 N N . VAL A 1 93 ? 13.183 -7.219 6.850 1.00 16.04 93 VAL A N 1
ATOM 589 C CA . VAL A 1 93 ? 13.365 -7.746 5.493 1.00 14.61 93 VAL A CA 1
ATOM 590 C C . VAL A 1 93 ? 14.738 -7.330 5.016 1.00 14.95 93 VAL A C 1
ATOM 591 O O . VAL A 1 93 ? 15.021 -6.142 4.850 1.00 14.66 93 VAL A O 1
ATOM 595 N N . PRO A 1 94 ? 15.644 -8.291 4.784 1.00 13.86 94 PRO A N 1
ATOM 596 C CA . PRO A 1 94 ? 17.040 -7.987 4.457 1.00 13.50 94 PRO A CA 1
ATOM 597 C C . PRO A 1 94 ? 17.248 -7.712 2.980 1.00 15.45 94 PRO A C 1
ATOM 598 O O . PRO A 1 94 ? 18.086 -8.329 2.323 1.00 15.77 94 PRO A O 1
ATOM 602 N N . ALA A 1 95 ? 16.531 -6.700 2.477 1.00 13.72 95 ALA A N 1
ATOM 603 C CA . ALA A 1 95 ? 16.654 -6.377 1.063 1.00 14.26 95 ALA A CA 1
ATOM 604 C C . ALA A 1 95 ? 17.862 -5.540 0.797 1.00 15.08 95 ALA A C 1
ATOM 605 O O . ALA A 1 95 ? 18.230 -4.698 1.609 1.00 16.12 95 ALA A O 1
ATOM 607 N N . HIS A 1 96 ? 18.435 -5.728 -0.406 1.00 19.39 96 HIS A N 1
ATOM 608 C CA . HIS A 1 96 ? 19.454 -4.838 -0.937 1.00 20.15 96 HIS A CA 1
ATOM 609 C C . HIS A 1 96 ? 18.836 -4.015 -2.031 1.00 16.61 96 HIS A C 1
ATOM 610 O O . HIS A 1 96 ? 18.025 -4.518 -2.781 1.00 17.86 96 HIS A O 1
ATOM 617 N N . ASP A 1 97 ? 19.233 -2.763 -2.132 1.00 14.96 97 ASP A N 1
ATOM 618 C CA . ASP A 1 97 ? 18.636 -1.857 -3.104 1.00 15.79 97 ASP A CA 1
ATOM 619 C C . ASP A 1 97 ? 19.340 -1.992 -4.464 1.00 17.37 97 ASP A C 1
ATOM 620 O O . ASP A 1 97 ? 20.045 -1.060 -4.923 1.00 17.18 97 ASP A O 1
ATOM 625 N N . LEU A 1 98 ? 19.158 -3.179 -5.048 1.00 16.63 98 LEU A N 1
ATOM 626 C CA . LEU A 1 98 ? 19.736 -3.570 -6.285 1.00 18.98 98 LEU A CA 1
ATOM 627 C C . LEU A 1 98 ? 18.720 -4.178 -7.222 1.00 18.49 98 LEU A C 1
ATOM 628 O O . LEU A 1 98 ? 17.861 -4.963 -6.806 1.00 16.11 98 LEU A O 1
ATOM 633 N N . PRO A 1 99 ? 18.863 -3.915 -8.516 1.00 17.49 99 PRO A N 1
ATOM 634 C CA . PRO A 1 99 ? 17.866 -4.354 -9.458 1.00 18.37 99 PRO A CA 1
ATOM 635 C C . PRO A 1 99 ? 17.755 -5.841 -9.634 1.00 21.07 99 PRO A C 1
ATOM 636 O O . PRO A 1 99 ? 16.669 -6.351 -9.959 1.00 22.33 99 PRO A O 1
ATOM 640 N N . ASP A 1 100 ? 18.823 -6.547 -9.334 1.00 19.86 100 ASP A N 1
ATOM 641 C CA . ASP A 1 100 ? 18.788 -7.997 -9.377 1.00 23.08 100 ASP A CA 1
ATOM 642 C C . ASP A 1 100 ? 18.386 -8.660 -8.054 1.00 22.34 100 ASP A C 1
ATOM 643 O O . ASP A 1 100 ? 18.348 -9.916 -7.971 1.00 23.15 100 ASP A O 1
ATOM 648 N N . PHE A 1 101 ? 17.983 -7.868 -7.044 1.00 18.58 101 PHE A N 1
ATOM 649 C CA . PHE A 1 101 ? 17.546 -8.425 -5.762 1.00 17.66 101 PHE A CA 1
ATOM 650 C C . PHE A 1 101 ? 16.088 -8.787 -5.788 1.00 16.18 101 PHE A C 1
ATOM 651 O O . PHE A 1 101 ? 15.265 -7.953 -6.175 1.00 16.74 101 PHE A O 1
ATOM 659 N N . ASP A 1 102 ? 15.789 -10.037 -5.398 1.00 19.20 102 ASP A N 1
ATOM 660 C CA . ASP A 1 102 ? 14.435 -10.557 -5.425 1.00 19.12 102 ASP A CA 1
ATOM 661 C C . ASP A 1 102 ? 13.630 -10.150 -4.207 1.00 16.41 102 ASP A C 1
ATOM 662 O O . ASP A 1 102 ? 13.442 -10.946 -3.248 1.00 18.39 102 ASP A O 1
ATOM 667 N N . ILE A 1 103 ? 13.126 -8.925 -4.259 1.00 15.92 103 ILE A N 1
ATOM 668 C CA . ILE A 1 103 ? 12.304 -8.411 -3.212 1.00 14.12 103 ILE A CA 1
ATOM 669 C C . ILE A 1 103 ? 10.908 -9.048 -3.288 1.00 14.06 103 ILE A C 1
ATOM 670 O O . ILE A 1 103 ? 10.208 -9.128 -2.273 1.00 15.96 103 ILE A O 1
ATOM 675 N N . SER A 1 104 ? 10.496 -9.496 -4.472 1.00 15.30 104 SER A N 1
ATOM 676 C CA . SER A 1 104 ? 9.155 -10.037 -4.624 1.00 14.41 104 SER A CA 1
ATOM 677 C C . SER A 1 104 ? 8.955 -11.252 -3.770 1.00 14.04 104 SER A C 1
ATOM 678 O O . SER A 1 104 ? 7.824 -11.486 -3.373 1.00 14.23 104 SER A O 1
ATOM 681 N N . ALA A 1 105 ? 10.040 -11.921 -3.380 1.00 13.93 105 ALA A N 1
ATOM 682 C CA . ALA A 1 105 ? 9.928 -13.040 -2.434 1.00 15.33 105 ALA A CA 1
ATOM 683 C C . ALA A 1 105 ? 9.332 -12.691 -1.075 1.00 15.54 105 ALA A C 1
ATOM 684 O O . ALA A 1 105 ? 8.869 -13.568 -0.350 1.00 18.47 105 ALA A O 1
ATOM 686 N N . TYR A 1 106 ? 9.353 -11.406 -0.725 1.00 14.09 106 TYR A N 1
ATOM 687 C CA . TYR A 1 106 ? 8.902 -10.930 0.532 1.00 14.89 106 TYR A CA 1
ATOM 688 C C . TYR A 1 106 ? 7.534 -10.206 0.457 1.00 14.70 106 TYR A C 1
ATOM 689 O O . TYR A 1 106 ? 7.025 -9.835 1.482 1.00 13.20 106 TYR A O 1
ATOM 698 N N . PHE A 1 107 ? 6.983 -10.016 -0.743 1.00 15.09 107 PHE A N 1
ATOM 699 C CA . PHE A 1 107 ? 5.719 -9.303 -0.902 1.00 14.72 107 PHE A CA 1
ATOM 700 C C . PHE A 1 107 ? 4.617 -9.848 0.019 1.00 14.99 107 PHE A C 1
ATOM 701 O O . PHE A 1 107 ? 3.979 -9.096 0.716 1.00 14.11 107 PHE A O 1
ATOM 709 N N . SER A 1 108 ? 4.396 -11.160 0.011 1.00 13.68 108 SER A N 1
ATOM 710 C CA . SER A 1 108 ? 3.284 -11.721 0.715 1.00 15.64 108 SER A CA 1
ATOM 711 C C . SER A 1 108 ? 3.405 -11.590 2.212 1.00 13.31 108 SER A C 1
ATOM 712 O O . SER A 1 108 ? 2.437 -11.180 2.869 1.00 14.92 108 SER A O 1
ATOM 715 N N . SER A 1 109 ? 4.571 -11.950 2.764 1.00 14.79 109 SER A N 1
ATOM 716 C CA . SER A 1 109 ? 4.852 -11.850 4.185 1.00 15.20 109 SER A CA 1
ATOM 717 C C . SER A 1 109 ? 4.851 -10.402 4.637 1.00 13.18 109 SER A C 1
ATOM 718 O O . SER A 1 109 ? 4.255 -10.097 5.656 1.00 15.48 109 SER A O 1
ATOM 721 N N . ALA A 1 110 ? 5.472 -9.507 3.896 1.00 12.90 110 ALA A N 1
ATOM 722 C CA . ALA A 1 110 ? 5.470 -8.096 4.275 1.00 11.85 110 ALA A CA 1
ATOM 723 C C . ALA A 1 110 ? 4.039 -7.517 4.266 1.00 10.93 110 ALA A C 1
ATOM 724 O O . ALA A 1 110 ? 3.604 -6.808 5.197 1.00 11.08 110 ALA A O 1
ATOM 726 N N . ALA A 1 111 ? 3.314 -7.804 3.205 1.00 11.53 111 ALA A N 1
ATOM 727 C CA . ALA A 1 111 ? 1.908 -7.344 3.060 1.00 11.60 111 ALA A CA 1
ATOM 728 C C . ALA A 1 111 ? 0.992 -7.893 4.144 1.00 12.51 111 ALA A C 1
ATOM 729 O O . ALA A 1 111 ? 0.136 -7.149 4.658 1.00 13.05 111 ALA A O 1
ATOM 731 N N . ASP A 1 112 ? 1.167 -9.159 4.553 1.00 11.67 112 ASP A N 1
ATOM 732 C CA . ASP A 1 112 ? 0.389 -9.743 5.669 1.00 14.13 112 ASP A CA 1
ATOM 733 C C . ASP A 1 112 ? 0.691 -9.045 6.989 1.00 12.79 112 ASP A C 1
ATOM 734 O O . ASP A 1 112 ? -0.238 -8.765 7.757 1.00 14.45 112 ASP A O 1
ATOM 739 N N . PHE A 1 113 ? 1.977 -8.774 7.241 1.00 11.97 113 PHE A N 1
ATOM 740 C CA . PHE A 1 113 ? 2.399 -7.999 8.431 1.00 10.98 113 PHE A CA 1
ATOM 741 C C . PHE A 1 113 ? 1.732 -6.618 8.508 1.00 11.55 113 PHE A C 1
ATOM 742 O O . PHE A 1 113 ? 1.151 -6.210 9.531 1.00 11.37 113 PHE A O 1
ATOM 750 N N . ILE A 1 114 ? 1.768 -5.923 7.370 1.00 11.10 114 ILE A N 1
ATOM 751 C CA . ILE A 1 114 ? 1.132 -4.625 7.288 1.00 10.76 114 ILE A CA 1
ATOM 752 C C . ILE A 1 114 ? -0.389 -4.778 7.506 1.00 11.46 114 ILE A C 1
ATOM 753 O O . ILE A 1 114 ? -0.968 -4.094 8.334 1.00 11.70 114 ILE A O 1
ATOM 758 N N . HIS A 1 115 ? -1.020 -5.708 6.795 1.00 11.71 115 HIS A N 1
ATOM 759 C CA . HIS A 1 115 ? -2.478 -5.912 6.909 1.00 14.05 115 HIS A CA 1
ATOM 760 C C . HIS A 1 115 ? -2.993 -6.243 8.307 1.00 13.20 115 HIS A C 1
ATOM 761 O O . HIS A 1 115 ? -3.952 -5.652 8.799 1.00 15.97 115 HIS A O 1
ATOM 768 N N . ARG A 1 116 ? -2.320 -7.164 8.939 1.00 13.84 116 ARG A N 1
ATOM 769 C CA . ARG A 1 116 ? -2.673 -7.545 10.307 1.00 17.64 116 ARG A CA 1
ATOM 770 C C . ARG A 1 116 ? -2.563 -6.387 11.262 1.00 17.11 116 ARG A C 1
ATOM 771 O O . ARG A 1 116 ? -3.453 -6.169 12.128 1.00 16.79 116 ARG A O 1
ATOM 779 N N . ALA A 1 117 ? -1.502 -5.583 11.085 1.00 15.82 117 ALA A N 1
ATOM 780 C CA . ALA A 1 117 ? -1.333 -4.397 11.902 1.00 14.12 117 ALA A CA 1
ATOM 781 C C . ALA A 1 117 ? -2.450 -3.355 11.629 1.00 13.39 117 ALA A C 1
ATOM 782 O O . ALA A 1 117 ? -3.071 -2.830 12.565 1.00 16.44 117 ALA A O 1
ATOM 784 N N . LEU A 1 118 ? -2.733 -3.027 10.389 1.00 12.09 118 LEU A N 1
ATOM 785 C CA . LEU A 1 118 ? -3.746 -2.009 10.101 1.00 14.76 118 LEU A CA 1
ATOM 786 C C . LEU A 1 118 ? -5.182 -2.471 10.422 1.00 16.37 118 LEU A C 1
ATOM 787 O O . LEU A 1 118 ? -6.060 -1.654 10.555 1.00 19.04 118 LEU A O 1
ATOM 792 N N . ASN A 1 119 ? -5.387 -3.770 10.596 1.00 17.36 119 ASN A N 1
ATOM 793 C CA . ASN A 1 119 ? -6.664 -4.278 11.099 1.00 20.48 119 ASN A CA 1
ATOM 794 C C . ASN A 1 119 ? -6.690 -4.419 12.614 1.00 21.25 119 ASN A C 1
ATOM 795 O O . ASN A 1 119 ? -7.656 -4.936 13.162 1.00 22.78 119 ASN A O 1
ATOM 800 N N . THR A 1 120 ? -5.683 -3.872 13.294 1.00 19.98 120 THR A N 1
ATOM 801 C CA . THR A 1 120 ? -5.625 -3.831 14.756 1.00 20.48 120 THR A CA 1
ATOM 802 C C . THR A 1 120 ? -5.969 -2.388 15.181 1.00 21.58 120 THR A C 1
ATOM 803 O O . THR A 1 120 ? -5.200 -1.449 14.892 1.00 17.55 120 THR A O 1
ATOM 807 N N . PRO A 1 121 ? -7.105 -2.198 15.864 1.00 21.85 121 PRO A N 1
ATOM 808 C CA . PRO A 1 121 ? -7.422 -0.852 16.325 1.00 22.21 121 PRO A CA 1
ATOM 809 C C . PRO A 1 121 ? -6.285 -0.189 17.102 1.00 19.30 121 PRO A C 1
ATOM 810 O O . PRO A 1 121 ? -5.673 -0.807 17.997 1.00 18.57 121 PRO A O 1
ATOM 814 N N . GLY A 1 122 ? -6.011 1.047 16.690 1.00 18.47 122 GLY A N 1
ATOM 815 C CA . GLY A 1 122 ? -5.005 1.894 17.281 1.00 20.66 122 GLY A CA 1
ATOM 816 C C . GLY A 1 122 ? -3.595 1.674 16.756 1.00 18.15 122 GLY A C 1
ATOM 817 O O . GLY A 1 122 ? -2.702 2.461 17.085 1.00 19.64 122 GLY A O 1
ATOM 818 N N . ALA A 1 123 ? -3.370 0.636 15.943 1.00 14.36 123 ALA A N 1
ATOM 819 C CA . ALA A 1 123 ? -2.004 0.443 15.436 1.00 13.06 123 ALA A CA 1
ATOM 820 C C . ALA A 1 123 ? -1.593 1.398 14.316 1.00 11.60 123 ALA A C 1
ATOM 821 O O . ALA A 1 123 ? -2.381 1.842 13.486 1.00 12.63 123 ALA A O 1
ATOM 823 N N . LYS A 1 124 ? -0.272 1.619 14.245 1.00 11.40 124 LYS A N 1
ATOM 824 C CA . LYS A 1 124 ? 0.288 2.407 13.115 1.00 11.23 124 LYS A CA 1
ATOM 825 C C . LYS A 1 124 ? 1.573 1.740 12.757 1.00 10.67 124 LYS A C 1
ATOM 826 O O . LYS A 1 124 ? 2.318 1.380 13.599 1.00 10.50 124 LYS A O 1
ATOM 832 N N . VAL A 1 125 ? 1.831 1.674 11.455 1.00 10.22 125 VAL A N 1
ATOM 833 C CA . VAL A 1 125 ? 2.927 0.965 10.871 1.00 10.10 125 VAL A CA 1
ATOM 834 C C . VAL A 1 125 ? 3.884 1.893 10.217 1.00 9.60 125 VAL A C 1
ATOM 835 O O . VAL A 1 125 ? 3.433 2.750 9.459 1.00 10.36 125 VAL A O 1
ATOM 839 N N . LEU A 1 126 ? 5.178 1.761 10.502 1.00 9.09 126 LEU A N 1
ATOM 840 C CA . LEU A 1 126 ? 6.237 2.460 9.759 1.00 9.37 126 LEU A CA 1
ATOM 841 C C . LEU A 1 126 ? 6.995 1.400 8.955 1.00 8.65 126 LEU A C 1
ATOM 842 O O . LEU A 1 126 ? 7.436 0.404 9.469 1.00 8.82 126 LEU A O 1
ATOM 847 N N . VAL A 1 127 ? 7.039 1.592 7.631 1.00 7.16 127 VAL A N 1
ATOM 848 C CA . VAL A 1 127 ? 7.909 0.797 6.796 1.00 7.67 127 VAL A CA 1
ATOM 849 C C . VAL A 1 127 ? 9.065 1.718 6.450 1.00 7.32 127 VAL A C 1
ATOM 850 O O . VAL A 1 127 ? 8.876 2.875 5.963 1.00 9.11 127 VAL A O 1
ATOM 854 N N . HIS A 1 128 ? 10.267 1.296 6.694 1.00 8.43 128 HIS A N 1
ATOM 855 C CA . HIS A 1 128 ? 11.414 2.135 6.393 1.00 9.00 128 HIS A CA 1
ATOM 856 C C . HIS A 1 128 ? 12.557 1.386 5.730 1.00 9.51 128 HIS A C 1
ATOM 857 O O . HIS A 1 128 ? 12.598 0.179 5.744 1.00 11.35 128 HIS A O 1
ATOM 864 N N . SER A 1 129 ? 13.440 2.214 5.138 1.00 11.53 129 SER A N 1
ATOM 865 C CA . SER A 1 129 ? 14.666 1.761 4.551 1.00 11.05 129 SER A CA 1
ATOM 866 C C . SER A 1 129 ? 15.650 2.896 4.719 1.00 14.95 129 SER A C 1
ATOM 867 O O . SER A 1 129 ? 15.386 3.800 5.528 1.00 18.12 129 SER A O 1
ATOM 870 N N . VAL A 1 130 ? 16.819 2.813 4.081 1.00 13.45 130 VAL A N 1
ATOM 871 C CA . VAL A 1 130 ? 17.875 3.790 4.465 1.00 11.99 130 VAL A CA 1
ATOM 872 C C . VAL A 1 130 ? 17.427 5.190 4.103 1.00 12.62 130 VAL A C 1
ATOM 873 O O . VAL A 1 130 ? 17.522 6.120 4.938 1.00 13.43 130 VAL A O 1
ATOM 877 N N . VAL A 1 131 ? 16.938 5.399 2.871 1.00 12.59 131 VAL A N 1
ATOM 878 C CA . VAL A 1 131 ? 16.407 6.724 2.507 1.00 13.38 131 VAL A CA 1
ATOM 879 C C . VAL A 1 131 ? 14.893 6.807 2.325 1.00 12.30 131 VAL A C 1
ATOM 880 O O . VAL A 1 131 ? 14.340 7.915 2.167 1.00 13.91 131 VAL A O 1
ATOM 884 N N . GLY A 1 132 ? 14.190 5.697 2.474 1.00 10.99 132 GLY A N 1
ATOM 885 C CA . GLY A 1 132 ? 12.735 5.713 2.366 1.00 10.29 132 GLY A CA 1
ATOM 886 C C . GLY A 1 132 ? 12.208 5.946 0.962 1.00 10.42 132 GLY A C 1
ATOM 887 O O . GLY A 1 132 ? 11.120 6.466 0.745 1.00 10.00 132 GLY A O 1
ATOM 888 N N . VAL A 1 133 ? 12.947 5.416 0.023 1.00 12.02 133 VAL A N 1
ATOM 889 C CA . VAL A 1 133 ? 12.651 5.625 -1.336 1.00 13.09 133 VAL A CA 1
ATOM 890 C C . VAL A 1 133 ? 12.411 4.405 -2.204 1.00 11.68 133 VAL A C 1
ATOM 891 O O . VAL A 1 133 ? 11.557 4.481 -3.059 1.00 11.25 133 VAL A O 1
ATOM 895 N N . SER A 1 134 ? 13.108 3.297 -1.978 1.00 10.66 134 SER A N 1
ATOM 896 C CA . SER A 1 134 ? 13.055 2.187 -2.911 1.00 10.63 134 SER A CA 1
ATOM 897 C C . SER A 1 134 ? 12.581 0.876 -2.229 1.00 9.86 134 SER A C 1
ATOM 898 O O . SER A 1 134 ? 11.472 0.400 -2.501 1.00 8.91 134 SER A O 1
ATOM 901 N N . ARG A 1 135 ? 13.364 0.322 -1.303 1.00 9.96 135 ARG A N 1
ATOM 902 C CA . ARG A 1 135 ? 12.962 -0.914 -0.636 1.00 9.33 135 ARG A CA 1
ATOM 903 C C . ARG A 1 135 ? 11.629 -0.763 0.113 1.00 9.07 135 ARG A C 1
ATOM 904 O O . ARG A 1 135 ? 10.720 -1.608 -0.009 1.00 8.08 135 ARG A O 1
ATOM 912 N N . SER A 1 136 ? 11.509 0.263 0.965 1.00 10.13 136 SER A N 1
ATOM 913 C CA . SER A 1 136 ? 10.339 0.467 1.707 1.00 10.91 136 SER A CA 1
ATOM 914 C C . SER A 1 136 ? 9.115 0.764 0.824 1.00 10.02 136 SER A C 1
ATOM 915 O O . SER A 1 136 ? 8.013 0.177 0.996 1.00 10.41 136 SER A O 1
ATOM 918 N N . ALA A 1 137 ? 9.278 1.634 -0.183 1.00 9.07 137 ALA A N 1
ATOM 919 C CA . ALA A 1 137 ? 8.140 1.989 -1.030 1.00 9.25 137 ALA A CA 1
ATOM 920 C C . ALA A 1 137 ? 7.652 0.765 -1.831 1.00 9.25 137 ALA A C 1
ATOM 921 O O . ALA A 1 137 ? 6.427 0.593 -2.064 1.00 8.13 137 ALA A O 1
ATOM 923 N N . THR A 1 138 ? 8.611 -0.072 -2.237 1.00 9.38 138 THR A N 1
ATOM 924 C CA . THR A 1 138 ? 8.274 -1.268 -2.959 1.00 9.64 138 THR A CA 1
ATOM 925 C C . THR A 1 138 ? 7.333 -2.154 -2.162 1.00 9.18 138 THR A C 1
ATOM 926 O O . THR A 1 138 ? 6.312 -2.643 -2.696 1.00 9.05 138 THR A O 1
ATOM 930 N N . LEU A 1 139 ? 7.614 -2.350 -0.877 1.00 9.52 139 LEU A N 1
ATOM 931 C CA . LEU A 1 139 ? 6.718 -3.146 -0.095 1.00 9.86 139 LEU A CA 1
ATOM 932 C C . LEU A 1 139 ? 5.379 -2.573 0.149 1.00 9.62 139 LEU A C 1
ATOM 933 O O . LEU A 1 139 ? 4.385 -3.313 0.170 1.00 11.28 139 LEU A O 1
ATOM 938 N N . VAL A 1 140 ? 5.293 -1.245 0.317 1.00 9.49 140 VAL A N 1
ATOM 939 C CA . VAL A 1 140 ? 4.010 -0.583 0.446 1.00 9.84 140 VAL A CA 1
ATOM 940 C C . VAL A 1 140 ? 3.187 -0.639 -0.836 1.00 9.21 140 VAL A C 1
ATOM 941 O O . VAL A 1 140 ? 1.977 -0.872 -0.767 1.00 9.31 140 VAL A O 1
ATOM 945 N N . LEU A 1 141 ? 3.826 -0.469 -2.005 1.00 9.92 141 LEU A N 1
ATOM 946 C CA . LEU A 1 141 ? 3.141 -0.593 -3.257 1.00 9.46 141 LEU A CA 1
ATOM 947 C C . LEU A 1 141 ? 2.547 -1.991 -3.403 1.00 9.33 141 LEU A C 1
ATOM 948 O O . LEU A 1 141 ? 1.346 -2.144 -3.770 1.00 11.38 141 LEU A O 1
ATOM 953 N N . ALA A 1 142 ? 3.347 -2.996 -3.071 1.00 8.92 142 ALA A N 1
ATOM 954 C CA . ALA A 1 142 ? 2.837 -4.380 -3.138 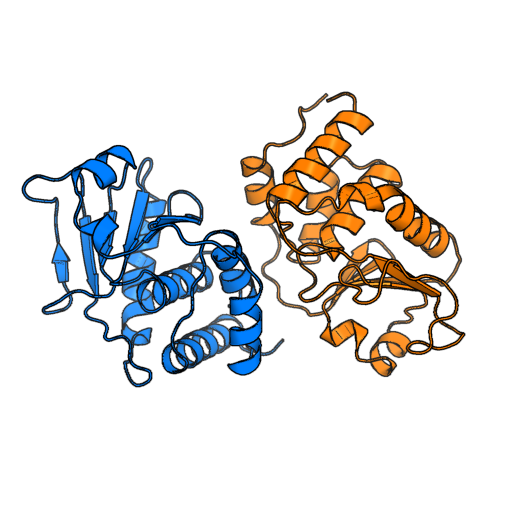1.00 11.27 142 ALA A CA 1
ATOM 955 C C . ALA A 1 142 ? 1.642 -4.621 -2.170 1.00 11.75 142 ALA A C 1
ATOM 956 O O . ALA A 1 142 ? 0.600 -5.235 -2.541 1.00 11.38 142 ALA A O 1
ATOM 958 N N . TYR A 1 143 ? 1.776 -4.098 -0.960 1.00 9.68 143 TYR A N 1
ATOM 959 C CA . TYR A 1 143 ? 0.636 -4.129 -0.006 1.00 11.21 143 TYR A CA 1
ATOM 960 C C . TYR A 1 143 ? -0.671 -3.530 -0.584 1.00 11.18 143 TYR A C 1
ATOM 961 O O . TYR A 1 143 ? -1.732 -4.122 -0.446 1.00 10.97 143 TYR A O 1
ATOM 970 N N . LEU A 1 144 ? -0.571 -2.346 -1.176 1.00 10.77 144 LEU A N 1
ATOM 971 C CA . LEU A 1 144 ? -1.706 -1.644 -1.752 1.00 10.48 144 LEU A CA 1
ATOM 972 C C . LEU A 1 144 ? -2.383 -2.446 -2.885 1.00 11.33 144 LEU A C 1
ATOM 973 O O . LEU A 1 144 ? -3.643 -2.494 -2.933 1.00 12.72 144 LEU A O 1
ATOM 978 N N . MET A 1 145 ? -1.569 -3.145 -3.647 1.00 11.60 145 MET A N 1
ATOM 979 C CA . MET A 1 145 ? -2.026 -4.002 -4.734 1.00 12.57 145 MET A CA 1
ATOM 980 C C . MET A 1 145 ? -2.671 -5.278 -4.183 1.00 13.45 145 MET A C 1
ATOM 981 O O . MET A 1 145 ? -3.831 -5.630 -4.625 1.00 12.35 145 MET A O 1
ATOM 986 N N . LEU A 1 146 ? -2.008 -5.905 -3.215 1.00 14.00 146 LEU A N 1
ATOM 987 C CA . LEU A 1 146 ? -2.463 -7.182 -2.606 1.00 15.39 146 LEU A CA 1
ATOM 988 C C . LEU A 1 146 ? -3.732 -7.090 -1.763 1.00 16.72 146 LEU A C 1
ATOM 989 O O . LEU A 1 146 ? -4.552 -7.998 -1.800 1.00 16.94 146 LEU A O 1
ATOM 994 N N . HIS A 1 147 ? -3.894 -6.004 -1.048 1.00 15.09 147 HIS A N 1
ATOM 995 C CA . HIS A 1 147 ? -4.919 -5.871 -0.022 1.00 14.69 147 HIS A CA 1
ATOM 996 C C . HIS A 1 147 ? -5.838 -4.701 -0.103 1.00 15.28 147 HIS A C 1
ATOM 997 O O . HIS A 1 147 ? -6.814 -4.655 0.692 1.00 16.89 147 HIS A O 1
ATOM 1004 N N . GLN A 1 148 ? -5.583 -3.728 -0.990 1.00 14.02 148 GLN A N 1
ATOM 1005 C CA . GLN A 1 148 ? -6.431 -2.557 -1.158 1.00 13.58 148 GLN A CA 1
ATOM 1006 C C . GLN A 1 148 ? -6.935 -2.331 -2.546 1.00 13.22 148 GLN A C 1
ATOM 1007 O O . GLN A 1 148 ? -7.321 -1.239 -2.898 1.00 13.72 148 GLN A O 1
ATOM 1013 N N . ARG A 1 149 ? -6.880 -3.402 -3.313 1.00 16.40 149 ARG A N 1
ATOM 1014 C CA . ARG A 1 149 ? -7.532 -3.474 -4.605 1.00 18.07 149 ARG A CA 1
ATOM 1015 C C . ARG A 1 149 ? -6.982 -2.493 -5.597 1.00 19.38 149 ARG A C 1
ATOM 1016 O O . ARG A 1 149 ? -7.730 -2.050 -6.493 1.00 19.22 149 ARG A O 1
ATOM 1024 N N . LEU A 1 150 ? -5.715 -2.047 -5.448 1.00 16.79 150 LEU A N 1
ATOM 1025 C CA . LEU A 1 150 ? -5.227 -1.074 -6.397 1.00 16.34 150 LEU A CA 1
ATOM 1026 C C . LEU A 1 150 ? -4.398 -1.723 -7.483 1.00 14.71 150 LEU A C 1
ATOM 1027 O O . LEU A 1 150 ? -3.553 -2.619 -7.202 1.00 15.44 150 LEU A O 1
ATOM 1032 N N . SER A 1 151 ? -4.553 -1.188 -8.682 1.00 15.96 151 SER A N 1
ATOM 1033 C CA . SER A 1 151 ? -3.602 -1.473 -9.756 1.00 15.28 151 SER A CA 1
ATOM 1034 C C . SER A 1 151 ? -2.249 -0.835 -9.334 1.00 14.90 151 SER A C 1
ATOM 1035 O O . SER A 1 151 ? -2.228 0.109 -8.524 1.00 14.12 151 SER A O 1
ATOM 1038 N N . LEU A 1 152 ? -1.167 -1.297 -9.951 1.00 14.78 152 LEU A N 1
ATOM 1039 C CA . LEU A 1 152 ? 0.154 -0.596 -9.764 1.00 15.37 152 LEU A CA 1
ATOM 1040 C C . LEU A 1 152 ? 0.085 0.888 -9.987 1.00 14.84 152 LEU A C 1
ATOM 1041 O O . LEU A 1 152 ? 0.620 1.663 -9.183 1.00 14.16 152 LEU A O 1
ATOM 1046 N N . ARG A 1 153 ? -0.513 1.357 -11.117 1.00 14.49 153 ARG A N 1
ATOM 1047 C CA . ARG A 1 153 ? -0.557 2.769 -11.377 1.00 14.91 153 ARG A CA 1
ATOM 1048 C C . ARG A 1 153 ? -1.254 3.520 -10.272 1.00 13.55 153 ARG A C 1
ATOM 1049 O O . ARG A 1 153 ? -0.864 4.561 -9.857 1.00 13.41 153 ARG A O 1
ATOM 1057 N N . GLN A 1 154 ? -2.357 2.947 -9.804 1.00 13.63 154 GLN A N 1
ATOM 1058 C CA . GLN A 1 154 ? -3.120 3.565 -8.741 1.00 13.60 154 GLN A CA 1
ATOM 1059 C C . GLN A 1 154 ? -2.330 3.562 -7.410 1.00 11.12 154 GLN A C 1
ATOM 1060 O O . GLN A 1 154 ? -2.428 4.568 -6.666 1.00 12.39 154 GLN A O 1
ATOM 1066 N N . ALA A 1 155 ? -1.570 2.503 -7.164 1.00 12.09 155 ALA A N 1
ATOM 1067 C CA . ALA A 1 155 ? -0.722 2.446 -5.917 1.00 12.35 155 ALA A CA 1
ATOM 1068 C C . ALA A 1 155 ? 0.360 3.543 -5.980 1.00 11.91 155 ALA A C 1
ATOM 1069 O O . ALA A 1 155 ? 0.573 4.303 -5.016 1.00 9.73 155 ALA A O 1
ATOM 1071 N N . VAL A 1 156 ? 0.879 3.784 -7.182 1.00 11.54 156 VAL A N 1
ATOM 1072 C CA . VAL A 1 156 ? 1.934 4.789 -7.367 1.00 11.88 156 VAL A CA 1
ATOM 1073 C C . VAL A 1 156 ? 1.346 6.180 -7.194 1.00 12.15 156 VAL A C 1
ATOM 1074 O O . VAL A 1 156 ? 1.888 7.016 -6.476 1.00 11.84 156 VAL A O 1
ATOM 1078 N N . ILE A 1 157 ? 0.166 6.409 -7.788 1.00 11.40 157 ILE A N 1
ATOM 1079 C CA . ILE A 1 157 ? -0.515 7.708 -7.733 1.00 13.39 157 ILE A CA 1
ATOM 1080 C C . ILE A 1 157 ? -0.866 8.036 -6.274 1.00 12.66 157 ILE A C 1
ATOM 1081 O O . ILE A 1 157 ? -0.760 9.159 -5.847 1.00 14.33 157 ILE A O 1
ATOM 1086 N N . THR A 1 158 ? -1.263 7.014 -5.514 1.00 11.89 158 THR A N 1
ATOM 1087 C CA . THR A 1 158 ? -1.588 7.124 -4.132 1.00 10.91 158 THR A CA 1
ATOM 1088 C C . THR A 1 158 ? -0.403 7.605 -3.318 1.00 11.52 158 THR A C 1
ATOM 1089 O O . THR A 1 158 ? -0.524 8.567 -2.566 1.00 13.96 158 THR A O 1
ATOM 1093 N N . VAL A 1 159 ? 0.676 6.858 -3.405 1.00 11.08 159 VAL A N 1
ATOM 1094 C CA . VAL A 1 159 ? 1.868 7.069 -2.585 1.00 11.28 159 VAL A CA 1
ATOM 1095 C C . VAL A 1 159 ? 2.537 8.371 -2.966 1.00 10.67 159 VAL A C 1
ATOM 1096 O O . VAL A 1 159 ? 2.906 9.170 -2.083 1.00 11.57 159 VAL A O 1
ATOM 1100 N N . ARG A 1 160 ? 2.637 8.648 -4.259 1.00 10.68 160 ARG A N 1
ATOM 1101 C CA . ARG A 1 160 ? 3.475 9.780 -4.725 1.00 12.20 160 ARG A CA 1
ATOM 1102 C C . ARG A 1 160 ? 2.937 11.133 -4.303 1.00 11.97 160 ARG A C 1
ATOM 1103 O O . ARG A 1 160 ? 3.696 12.123 -4.247 1.00 13.21 160 ARG A O 1
ATOM 1111 N N . GLN A 1 161 ? 1.636 11.232 -3.984 1.00 12.37 161 GLN A N 1
ATOM 1112 C CA . GLN A 1 161 ? 1.168 12.504 -3.456 1.00 13.27 161 GLN A CA 1
ATOM 1113 C C . GLN A 1 161 ? 1.802 12.884 -2.113 1.00 13.21 161 GLN A C 1
ATOM 1114 O O . GLN A 1 161 ? 1.861 14.076 -1.769 1.00 15.48 161 GLN A O 1
ATOM 1120 N N . HIS A 1 162 ? 2.196 11.897 -1.306 1.00 11.05 162 HIS A N 1
ATOM 1121 C CA . HIS A 1 162 ? 2.592 12.088 0.053 1.00 12.24 162 HIS A CA 1
ATOM 1122 C C . HIS A 1 162 ? 4.084 11.897 0.284 1.00 12.33 162 HIS A C 1
ATOM 1123 O O . HIS A 1 162 ? 4.610 12.417 1.264 1.00 13.55 162 HIS A O 1
ATOM 1130 N N . ARG A 1 163 ? 4.773 11.157 -0.595 1.00 12.33 163 ARG A N 1
ATOM 1131 C CA . ARG A 1 163 ? 6.245 11.044 -0.477 1.00 11.17 163 ARG A CA 1
ATOM 1132 C C . ARG A 1 163 ? 6.877 10.828 -1.827 1.00 11.42 163 ARG A C 1
ATOM 1133 O O . ARG A 1 163 ? 6.296 10.157 -2.644 1.00 10.08 163 ARG A O 1
ATOM 1141 N N . TRP A 1 164 ? 8.023 11.462 -2.065 1.00 11.80 164 TRP A N 1
ATOM 1142 C CA . TRP A 1 164 ? 8.764 11.140 -3.285 1.00 12.73 164 TRP A CA 1
ATOM 1143 C C . TRP A 1 164 ? 9.420 9.759 -3.083 1.00 10.64 164 TRP A C 1
ATOM 1144 O O . TRP A 1 164 ? 10.269 9.613 -2.155 1.00 12.31 164 TRP A O 1
ATOM 1155 N N . VAL A 1 165 ? 9.044 8.817 -3.960 1.00 10.50 165 VAL A N 1
ATOM 1156 C CA . VAL A 1 165 ? 9.540 7.440 -3.876 1.00 10.49 165 VAL A CA 1
ATOM 1157 C C . VAL A 1 165 ? 9.998 7.037 -5.246 1.00 10.51 165 VAL A C 1
ATOM 1158 O O . VAL A 1 165 ? 9.554 7.580 -6.252 1.00 11.73 165 VAL A O 1
ATOM 1162 N N . PHE A 1 166 ? 10.861 6.026 -5.313 1.00 10.95 166 PHE A N 1
ATOM 1163 C CA . PHE A 1 166 ? 11.526 5.708 -6.605 1.00 11.28 166 PHE A CA 1
ATOM 1164 C C . PHE A 1 166 ? 12.175 4.328 -6.509 1.00 10.04 166 PHE A C 1
ATOM 1165 O O . PHE A 1 166 ? 13.421 4.173 -6.415 1.00 9.21 166 PHE A O 1
ATOM 1173 N N . PRO A 1 167 ? 11.346 3.314 -6.552 1.00 10.83 167 PRO A N 1
ATOM 1174 C CA . PRO A 1 167 ? 11.914 1.988 -6.561 1.00 10.21 167 PRO A CA 1
ATOM 1175 C C . PRO A 1 167 ? 12.894 1.792 -7.743 1.00 11.05 167 PRO A C 1
ATOM 1176 O O . PRO A 1 167 ? 12.650 2.348 -8.835 1.00 9.02 167 PRO A O 1
ATOM 1180 N N . ASN A 1 168 ? 13.939 1.000 -7.546 1.00 10.73 168 ASN A N 1
ATOM 1181 C CA . ASN A 1 168 ? 14.873 0.730 -8.636 1.00 10.35 168 ASN A CA 1
ATOM 1182 C C . ASN A 1 168 ? 14.140 -0.035 -9.788 1.00 10.30 168 ASN A C 1
ATOM 1183 O O . ASN A 1 168 ? 13.057 -0.613 -9.610 1.00 9.99 168 ASN A O 1
ATOM 1188 N N . ARG A 1 169 ? 14.764 -0.146 -10.940 1.00 14.06 169 ARG A N 1
ATOM 1189 C CA . ARG A 1 169 ? 14.081 -0.695 -12.131 1.00 13.17 169 ARG A CA 1
ATOM 1190 C C . ARG A 1 169 ? 13.770 -2.164 -12.031 1.00 12.85 169 ARG A C 1
ATOM 1191 O O . ARG A 1 169 ? 12.731 -2.658 -12.566 1.00 13.58 169 ARG A O 1
ATOM 1199 N N . GLY A 1 170 ? 14.630 -2.841 -11.285 1.00 11.76 170 GLY A N 1
ATOM 1200 C CA . GLY A 1 170 ? 14.428 -4.287 -10.944 1.00 12.90 170 GLY A CA 1
ATOM 1201 C C . GLY A 1 170 ? 13.163 -4.476 -10.097 1.00 12.84 170 GLY A C 1
ATOM 1202 O O . GLY A 1 170 ? 12.237 -5.267 -10.410 1.00 12.81 170 GLY A O 1
ATOM 1203 N N . PHE A 1 171 ? 13.028 -3.603 -9.107 1.00 11.06 171 PHE A N 1
ATOM 1204 C CA . PHE A 1 171 ? 11.835 -3.629 -8.298 1.00 11.50 171 PHE A CA 1
ATOM 1205 C C . PHE A 1 171 ? 10.611 -3.250 -9.076 1.00 11.03 171 PHE A C 1
ATOM 1206 O O . PHE A 1 171 ? 9.514 -3.800 -8.823 1.00 11.56 171 PHE A O 1
ATOM 1214 N N . LEU A 1 172 ? 10.784 -2.270 -9.994 1.00 10.34 172 LEU A N 1
ATOM 1215 C CA . LEU A 1 172 ? 9.696 -1.871 -10.883 1.00 11.99 172 LEU A CA 1
ATOM 1216 C C . LEU A 1 172 ? 9.187 -2.987 -11.744 1.00 12.70 172 LEU A C 1
ATOM 1217 O O . LEU A 1 172 ? 7.951 -3.195 -11.842 1.00 12.25 172 LEU A O 1
ATOM 1222 N N . HIS A 1 173 ? 10.131 -3.764 -12.272 1.00 12.76 173 HIS A N 1
ATOM 1223 C CA . HIS A 1 173 ? 9.778 -4.972 -13.008 1.00 16.20 173 HIS A CA 1
ATOM 1224 C C . HIS A 1 173 ? 8.949 -5.922 -12.187 1.00 15.70 173 HIS A C 1
ATOM 1225 O O . HIS A 1 173 ? 7.908 -6.467 -12.658 1.00 15.86 173 HIS A O 1
ATOM 1232 N N . GLN A 1 174 ? 9.417 -6.203 -10.969 1.00 14.37 174 GLN A N 1
ATOM 1233 C CA . GLN A 1 174 ? 8.752 -7.153 -10.044 1.00 13.63 174 GLN A CA 1
ATOM 1234 C C . GLN A 1 174 ? 7.367 -6.684 -9.661 1.00 13.89 174 GLN A C 1
ATOM 1235 O O . GLN A 1 174 ? 6.462 -7.500 -9.504 1.00 16.53 174 GLN A O 1
ATOM 1241 N N . LEU A 1 175 ? 7.202 -5.388 -9.419 1.00 13.32 175 LEU A N 1
ATOM 1242 C CA . LEU A 1 175 ? 5.860 -4.841 -9.154 1.00 12.20 175 LEU A CA 1
ATOM 1243 C C . LEU A 1 175 ? 4.956 -4.936 -10.406 1.00 15.08 175 LEU A C 1
ATOM 1244 O O . LEU A 1 175 ? 3.739 -5.173 -10.286 1.00 15.13 175 LEU A O 1
ATOM 1249 N N . ALA A 1 176 ? 5.523 -4.693 -11.592 1.00 13.41 176 ALA A N 1
ATOM 1250 C CA . ALA A 1 176 ? 4.703 -4.856 -12.836 1.00 17.81 176 ALA A CA 1
ATOM 1251 C C . ALA A 1 176 ? 4.327 -6.320 -13.103 1.00 17.91 176 ALA A C 1
ATOM 1252 O O . ALA A 1 176 ? 3.185 -6.622 -13.546 1.00 19.25 176 ALA A O 1
ATOM 1254 N N . ARG A 1 177 ? 5.220 -7.242 -12.765 1.00 19.81 177 ARG A N 1
ATOM 1255 C CA . ARG A 1 177 ? 4.903 -8.676 -12.841 1.00 21.40 177 ARG A CA 1
ATOM 1256 C C . ARG A 1 177 ? 3.713 -8.899 -11.913 1.00 23.33 177 ARG A C 1
ATOM 1257 O O . ARG A 1 177 ? 2.646 -9.376 -12.346 1.00 23.65 177 ARG A O 1
ATOM 1265 N N . LEU A 1 178 ? 3.814 -8.406 -10.679 1.00 18.66 178 LEU A N 1
ATOM 1266 C CA . LEU A 1 178 ? 2.702 -8.609 -9.726 1.00 16.94 178 LEU A CA 1
ATOM 1267 C C . LEU A 1 178 ? 1.423 -7.982 -10.256 1.00 16.98 178 LEU A C 1
ATOM 1268 O O . LEU A 1 178 ? 0.343 -8.598 -10.120 1.00 22.87 178 LEU A O 1
ATOM 1273 N N . ASP A 1 179 ? 1.469 -6.770 -10.807 1.00 16.90 179 ASP A N 1
ATOM 1274 C CA . ASP A 1 179 ? 0.308 -6.152 -11.381 1.00 18.85 179 ASP A CA 1
ATOM 1275 C C . ASP A 1 179 ? -0.372 -7.052 -12.468 1.00 22.77 179 ASP A C 1
ATOM 1276 O O . ASP A 1 179 ? -1.592 -7.238 -12.483 1.00 23.36 179 ASP A O 1
ATOM 1281 N N . GLN A 1 180 ? 0.451 -7.615 -13.340 1.00 24.12 180 GLN A N 1
ATOM 1282 C CA . GLN A 1 180 ? -0.003 -8.617 -14.332 1.00 28.45 180 GLN A CA 1
ATOM 1283 C C . GLN A 1 180 ? -0.653 -9.840 -13.722 1.00 28.85 180 GLN A C 1
ATOM 1284 O O . GLN A 1 180 ? -1.719 -10.263 -14.175 1.00 34.29 180 GLN A O 1
ATOM 1290 N N . GLN A 1 181 ? -0.042 -10.424 -12.702 1.00 31.51 181 GLN A N 1
ATOM 1291 C CA . GLN A 1 181 ? -0.604 -11.613 -12.072 1.00 31.50 181 GLN A CA 1
ATOM 1292 C C . GLN A 1 181 ? -1.970 -11.286 -11.416 1.00 34.27 181 GLN A C 1
ATOM 1293 O O . GLN A 1 181 ? -2.978 -11.993 -11.638 1.00 29.53 181 GLN A O 1
ATOM 1299 N N . LEU A 1 182 ? -2.036 -10.182 -10.662 1.00 25.89 182 LEU A N 1
ATOM 1300 C CA . LEU A 1 182 ? -3.236 -9.894 -9.917 1.00 27.64 182 LEU A CA 1
ATOM 1301 C C . LEU A 1 182 ? -4.388 -9.506 -10.842 1.00 30.29 182 LEU A C 1
ATOM 1302 O O . LEU A 1 182 ? -5.511 -9.942 -10.589 1.00 31.95 182 LEU A O 1
ATOM 1307 N N . ARG A 1 183 ? -4.125 -8.687 -11.882 1.00 28.56 183 ARG A N 1
ATOM 1308 C CA . ARG A 1 183 ? -5.157 -8.167 -12.798 1.00 28.48 183 ARG A CA 1
ATOM 1309 C C . ARG A 1 183 ? -5.361 -9.030 -14.049 1.00 32.93 183 ARG A C 1
ATOM 1310 O O . ARG A 1 183 ? -6.250 -8.729 -14.848 1.00 33.42 183 ARG A O 1
ATOM 1318 N N . GLY A 1 184 ? -4.571 -10.092 -14.220 1.00 33.55 184 GLY A N 1
ATOM 1319 C CA . GLY A 1 184 ? -4.564 -10.845 -15.504 1.00 40.56 184 GLY A CA 1
ATOM 1320 C C . GLY A 1 184 ? -4.184 -9.980 -16.697 1.00 43.47 184 GLY A C 1
ATOM 1321 O O . GLY A 1 184 ? -4.759 -10.108 -17.780 1.00 50.96 184 GLY A O 1
ATOM 1322 N N . ALA A 1 185 ? -3.177 -9.142 -16.474 1.00 45.14 185 ALA A N 1
ATOM 1323 C CA . ALA A 1 185 ? -2.664 -8.145 -17.414 1.00 48.44 185 ALA A CA 1
ATOM 1324 C C . ALA A 1 185 ? -3.751 -7.195 -17.890 1.00 52.54 185 ALA A C 1
ATOM 1325 O O . ALA A 1 185 ? -3.701 -5.997 -17.614 1.00 50.16 185 ALA A O 1
ATOM 1327 N N . ALA B 1 15 ? -27.288 21.727 5.565 1.00 42.77 15 ALA B N 1
ATOM 1328 C CA . ALA B 1 15 ? -27.868 20.341 5.653 1.00 42.37 15 ALA B CA 1
ATOM 1329 C C . ALA B 1 15 ? -26.757 19.397 6.146 1.00 38.82 15 ALA B C 1
ATOM 1330 O O . ALA B 1 15 ? -26.221 19.664 7.204 1.00 42.66 15 ALA B O 1
ATOM 1332 N N . THR B 1 16 ? -26.439 18.290 5.461 1.00 42.16 16 THR B N 1
ATOM 1333 C CA . THR B 1 16 ? -25.219 17.531 5.798 1.00 39.20 16 THR B CA 1
ATOM 1334 C C . THR B 1 16 ? -23.972 18.440 5.614 1.00 37.38 16 THR B C 1
ATOM 1335 O O . THR B 1 16 ? -23.789 18.956 4.489 1.00 33.72 16 THR B O 1
ATOM 1339 N N . PRO B 1 17 ? -23.138 18.661 6.689 1.00 34.16 17 PRO B N 1
ATOM 1340 C CA . PRO B 1 17 ? -21.834 19.353 6.506 1.00 32.14 17 PRO B CA 1
ATOM 1341 C C . PRO B 1 17 ? -21.098 18.826 5.280 1.00 27.46 17 PRO B C 1
ATOM 1342 O O . PRO B 1 17 ? -21.268 17.667 4.969 1.00 24.92 17 PRO B O 1
ATOM 1346 N N . ALA B 1 18 ? -20.346 19.676 4.581 1.00 24.28 18 ALA B N 1
ATOM 1347 C CA . ALA B 1 18 ? -19.385 19.199 3.556 1.00 21.36 18 ALA B CA 1
ATOM 1348 C C . ALA B 1 18 ? -18.464 18.139 4.154 1.00 22.31 18 ALA B C 1
ATOM 1349 O O . ALA B 1 18 ? -18.108 18.186 5.364 1.00 19.53 18 ALA B O 1
ATOM 1351 N N . PRO B 1 19 ? -18.139 17.111 3.369 1.00 17.19 19 PRO B N 1
ATOM 1352 C CA . PRO B 1 19 ? -17.246 16.105 3.867 1.00 16.89 19 PRO B CA 1
ATOM 1353 C C . PRO B 1 19 ? -15.830 16.604 4.091 1.00 19.91 19 PRO B C 1
ATOM 1354 O O . PRO B 1 19 ? -15.368 17.482 3.386 1.00 22.33 19 PRO B O 1
ATOM 1358 N N . SER B 1 20 ? -15.135 16.005 5.064 1.00 20.41 20 SER B N 1
ATOM 1359 C CA . SER B 1 20 ? -13.724 16.314 5.340 1.00 19.06 20 SER B CA 1
ATOM 1360 C C . SER B 1 20 ? -12.907 15.654 4.247 1.00 18.41 20 SER B C 1
ATOM 1361 O O . SER B 1 20 ? -13.372 14.716 3.654 1.00 18.19 20 SER B O 1
ATOM 1364 N N . ILE B 1 21 ? -11.628 15.988 4.205 1.00 21.33 21 ILE B N 1
ATOM 1365 C CA . ILE B 1 21 ? -10.672 15.253 3.378 1.00 20.12 21 ILE B CA 1
ATOM 1366 C C . ILE B 1 21 ? -10.674 13.776 3.613 1.00 19.21 21 ILE B C 1
ATOM 1367 O O . ILE B 1 21 ? -10.687 12.950 2.697 1.00 15.76 21 ILE B O 1
ATOM 1372 N N . LEU B 1 22 ? -10.534 13.417 4.888 1.00 19.39 22 LEU B N 1
ATOM 1373 C CA . LEU B 1 22 ? -10.579 12.049 5.270 1.00 18.79 22 LEU B CA 1
ATOM 1374 C C . LEU B 1 22 ? -11.806 11.295 4.744 1.00 17.63 22 LEU B C 1
ATOM 1375 O O . LEU B 1 22 ? -11.665 10.159 4.268 1.00 18.90 22 LEU B O 1
ATOM 1380 N N . GLU B 1 23 ? -12.992 11.843 4.970 1.00 16.45 23 GLU B N 1
ATOM 1381 C CA . GLU B 1 23 ? -14.249 11.293 4.461 1.00 15.92 23 GLU B CA 1
ATOM 1382 C C . GLU B 1 23 ? -14.195 11.140 2.937 1.00 13.48 23 GLU B C 1
ATOM 1383 O O . GLU B 1 23 ? -14.528 10.085 2.438 1.00 17.64 23 GLU B O 1
ATOM 1389 N N . LEU B 1 24 ? -13.708 12.171 2.272 1.00 15.52 24 LEU B N 1
ATOM 1390 C CA . LEU B 1 24 ? -13.590 12.094 0.790 1.00 15.08 24 LEU B CA 1
ATOM 1391 C C . LEU B 1 24 ? -12.721 10.955 0.302 1.00 15.39 24 LEU B C 1
ATOM 1392 O O . LEU B 1 24 ? -13.090 10.216 -0.606 1.00 16.24 24 LEU B O 1
ATOM 1397 N N . GLU B 1 25 ? -11.544 10.811 0.923 1.00 17.03 25 GLU B N 1
ATOM 1398 C CA . GLU B 1 25 ? -10.660 9.787 0.567 1.00 16.98 25 GLU B CA 1
ATOM 1399 C C . GLU B 1 25 ? -11.262 8.430 0.770 1.00 14.82 25 GLU B C 1
ATOM 1400 O O . GLU B 1 25 ? -11.069 7.546 -0.072 1.00 15.62 25 GLU B O 1
ATOM 1406 N N . GLU B 1 26 ? -11.981 8.242 1.902 1.00 15.96 26 GLU B N 1
ATOM 1407 C CA . GLU B 1 26 ? -12.709 6.987 2.100 1.00 19.08 26 GLU B CA 1
ATOM 1408 C C . GLU B 1 26 ? -13.716 6.709 0.956 1.00 16.49 26 GLU B C 1
ATOM 1409 O O . GLU B 1 26 ? -13.778 5.636 0.421 1.00 20.49 26 GLU B O 1
ATOM 1415 N N . LEU B 1 27 ? -14.490 7.687 0.616 1.00 16.67 27 LEU B N 1
ATOM 1416 C CA . LEU B 1 27 ? -15.498 7.579 -0.461 1.00 16.70 27 LEU B CA 1
ATOM 1417 C C . LEU B 1 27 ? -14.883 7.293 -1.809 1.00 15.88 27 LEU B C 1
ATOM 1418 O O . LEU B 1 27 ? -15.394 6.497 -2.596 1.00 17.99 27 LEU B O 1
ATOM 1423 N N . LEU B 1 28 ? -13.720 7.872 -2.044 1.00 16.64 28 LEU B N 1
ATOM 1424 C CA . LEU B 1 28 ? -12.992 7.664 -3.280 1.00 17.53 28 LEU B CA 1
ATOM 1425 C C . LEU B 1 28 ? -12.365 6.291 -3.368 1.00 18.50 28 LEU B C 1
ATOM 1426 O O . LEU B 1 28 ? -12.309 5.730 -4.451 1.00 25.54 28 LEU B O 1
ATOM 1431 N N . ARG B 1 29 ? -11.973 5.717 -2.209 1.00 19.21 29 ARG B N 1
ATOM 1432 C CA . ARG B 1 29 ? -11.320 4.416 -2.118 1.00 23.46 29 ARG B CA 1
ATOM 1433 C C . ARG B 1 29 ? -12.368 3.306 -2.354 1.00 25.96 29 ARG B C 1
ATOM 1434 O O . ARG B 1 29 ? -12.011 2.185 -2.777 1.00 24.84 29 ARG B O 1
ATOM 1442 N N . ALA B 1 30 ? -13.652 3.644 -2.177 1.00 25.24 30 ALA B N 1
ATOM 1443 C CA . ALA B 1 30 ? -14.753 2.690 -2.233 1.00 29.50 30 ALA B CA 1
ATOM 1444 C C . ALA B 1 30 ? -15.565 2.782 -3.519 1.00 38.94 30 ALA B C 1
ATOM 1445 O O . ALA B 1 30 ? -16.712 3.249 -3.504 1.00 52.83 30 ALA B O 1
ATOM 1447 N N . GLY B 1 31 ? -14.968 2.336 -4.622 1.00 42.49 31 GLY B N 1
ATOM 1448 C CA . GLY B 1 31 ? -15.696 2.033 -5.859 1.00 45.50 31 GLY B CA 1
ATOM 1449 C C . GLY B 1 31 ? -15.310 0.672 -6.412 1.00 45.17 31 GLY B C 1
ATOM 1450 O O . GLY B 1 31 ? -14.739 -0.168 -5.709 1.00 48.53 31 GLY B O 1
ATOM 1451 N N . LYS B 1 32 ? -15.633 0.443 -7.679 1.00 53.30 32 LYS B N 1
ATOM 1452 C CA . LYS B 1 32 ? -15.133 -0.745 -8.372 1.00 49.29 32 LYS B CA 1
ATOM 1453 C C . LYS B 1 32 ? -13.614 -0.687 -8.494 1.00 45.38 32 LYS B C 1
ATOM 1454 O O . LYS B 1 32 ? -13.032 0.353 -8.743 1.00 33.15 32 LYS B O 1
ATOM 1460 N N . SER B 1 33 ? -12.992 -1.845 -8.391 1.00 47.10 33 SER B N 1
ATOM 1461 C CA . SER B 1 33 ? -11.590 -1.969 -8.722 1.00 49.25 33 SER B CA 1
ATOM 1462 C C . SER B 1 33 ? -11.537 -2.046 -10.230 1.00 47.70 33 SER B C 1
ATOM 1463 O O . SER B 1 33 ? -12.090 -2.967 -10.823 1.00 58.12 33 SER B O 1
ATOM 1466 N N . SER B 1 34 ? -10.927 -1.052 -10.857 1.00 42.83 34 SER B N 1
ATOM 1467 C CA . SER B 1 34 ? -10.901 -0.983 -12.313 1.00 42.18 34 SER B CA 1
ATOM 1468 C C . SER B 1 34 ? -9.739 -0.163 -12.828 1.00 41.05 34 SER B C 1
ATOM 1469 O O . SER B 1 34 ? -9.380 0.867 -12.238 1.00 34.21 34 SER B O 1
ATOM 1472 N N . ALA B 1 35 ? -9.220 -0.610 -13.968 1.00 35.95 35 ALA B N 1
ATOM 1473 C CA . ALA B 1 35 ? -8.229 0.098 -14.716 1.00 35.01 35 ALA B CA 1
ATOM 1474 C C . ALA B 1 35 ? -8.746 0.111 -16.140 1.00 34.09 35 ALA B C 1
ATOM 1475 O O . ALA B 1 35 ? -8.787 -0.929 -16.802 1.00 36.47 35 ALA B O 1
ATOM 1477 N N . SER B 1 36 ? -9.224 1.265 -16.579 1.00 24.93 36 SER B N 1
ATOM 1478 C CA . SER B 1 36 ? -9.571 1.498 -17.963 1.00 24.85 36 SER B CA 1
ATOM 1479 C C . SER B 1 36 ? -8.897 2.849 -18.263 1.00 20.25 36 SER B C 1
ATOM 1480 O O . SER B 1 36 ? -8.560 3.576 -17.334 1.00 18.81 36 SER B O 1
ATOM 1483 N N . ARG B 1 37 ? -8.595 3.118 -19.519 1.00 17.01 37 ARG B N 1
ATOM 1484 C CA . ARG B 1 37 ? -7.959 4.373 -19.870 1.00 17.20 37 ARG B CA 1
ATOM 1485 C C . ARG B 1 37 ? -8.931 5.509 -19.950 1.00 14.44 37 ARG B C 1
ATOM 1486 O O . ARG B 1 37 ? -8.505 6.669 -19.837 1.00 16.31 37 ARG B O 1
ATOM 1494 N N . VAL B 1 38 ? -10.141 5.189 -20.318 1.00 14.69 38 VAL B N 1
ATOM 1495 C CA . VAL B 1 38 ? -11.236 6.174 -20.494 1.00 14.66 38 VAL B CA 1
ATOM 1496 C C . VAL B 1 38 ? -12.551 5.539 -20.048 1.00 15.87 38 VAL B C 1
ATOM 1497 O O . VAL B 1 38 ? -12.821 4.347 -20.281 1.00 14.96 38 VAL B O 1
ATOM 1501 N N . ASP B 1 39 ? -13.372 6.319 -19.365 1.00 11.75 39 ASP B N 1
ATOM 1502 C CA . ASP B 1 39 ? -14.660 5.862 -18.966 1.00 11.64 39 ASP B CA 1
ATOM 1503 C C . ASP B 1 39 ? -15.708 6.930 -19.159 1.00 11.11 39 ASP B C 1
ATOM 1504 O O . ASP B 1 39 ? -15.464 8.101 -18.870 1.00 10.71 39 ASP B O 1
ATOM 1509 N N . GLU B 1 40 ? -16.896 6.488 -19.534 1.00 10.67 40 GLU B N 1
ATOM 1510 C CA . GLU B 1 40 ? -18.082 7.363 -19.501 1.00 11.12 40 GLU B CA 1
ATOM 1511 C C . GLU B 1 40 ? -18.582 7.454 -18.065 1.00 11.94 40 GLU B C 1
ATOM 1512 O O . GLU B 1 40 ? -19.067 6.432 -17.500 1.00 13.55 40 GLU B O 1
ATOM 1518 N N . VAL B 1 41 ? -18.617 8.633 -17.490 1.00 9.30 41 VAL B N 1
ATOM 1519 C CA . VAL B 1 41 ? -18.967 8.748 -16.029 1.00 10.60 41 VAL B CA 1
ATOM 1520 C C . VAL B 1 41 ? -20.310 9.425 -15.796 1.00 11.55 41 VAL B C 1
ATOM 1521 O O . VAL B 1 41 ? -20.846 9.469 -14.651 1.00 14.60 41 VAL B O 1
ATOM 1525 N N . TRP B 1 42 ? -20.857 9.961 -16.894 1.00 11.31 42 TRP B N 1
ATOM 1526 C CA . TRP B 1 42 ? -22.147 10.649 -16.923 1.00 11.21 42 TRP B CA 1
ATOM 1527 C C . TRP B 1 42 ? -22.547 10.618 -18.394 1.00 11.13 42 TRP B C 1
ATOM 1528 O O . TRP B 1 42 ? -21.692 10.500 -19.251 1.00 10.48 42 TRP B O 1
ATOM 1539 N N . PRO B 1 43 ? -23.856 10.751 -18.741 1.00 12.25 43 PRO B N 1
ATOM 1540 C CA . PRO B 1 43 ? -24.170 10.559 -20.131 1.00 11.88 43 PRO B CA 1
ATOM 1541 C C . PRO B 1 43 ? -23.407 11.468 -21.101 1.00 11.24 43 PRO B C 1
ATOM 1542 O O . PRO B 1 43 ? -23.412 12.726 -20.937 1.00 9.45 43 PRO B O 1
ATOM 1546 N N . ASN B 1 44 ? -22.656 10.822 -22.045 1.00 10.52 44 ASN B N 1
ATOM 1547 C CA . ASN B 1 44 ? -21.884 11.530 -23.035 1.00 10.31 44 ASN B CA 1
ATOM 1548 C C . ASN B 1 44 ? -20.718 12.362 -22.499 1.00 9.13 44 ASN B C 1
ATOM 1549 O O . ASN B 1 44 ? -20.248 13.271 -23.185 1.00 8.28 44 ASN B O 1
ATOM 1554 N N . LEU B 1 45 ? -20.279 12.087 -21.260 1.00 10.07 45 LEU B N 1
ATOM 1555 C CA . LEU B 1 45 ? -19.195 12.817 -20.598 1.00 9.52 45 LEU B CA 1
ATOM 1556 C C . LEU B 1 45 ? -18.147 11.793 -20.144 1.00 10.34 45 LEU B C 1
ATOM 1557 O O . LEU B 1 45 ? -18.491 10.920 -19.308 1.00 10.08 45 LEU B O 1
ATOM 1562 N N . PHE B 1 46 ? -16.932 11.902 -20.651 1.00 10.21 46 PHE B N 1
ATOM 1563 C CA . PHE B 1 46 ? -15.901 10.874 -20.438 1.00 10.03 46 PHE B CA 1
ATOM 1564 C C . PHE B 1 46 ? -14.736 11.516 -19.700 1.00 10.99 46 PHE B C 1
ATOM 1565 O O . PHE B 1 46 ? -14.433 12.687 -19.899 1.00 9.72 46 PHE B O 1
ATOM 1573 N N . ILE B 1 47 ? -14.083 10.726 -18.855 1.00 10.48 47 ILE B N 1
ATOM 1574 C CA . ILE B 1 47 ? -12.805 11.099 -18.307 1.00 9.57 47 ILE B CA 1
ATOM 1575 C C . ILE B 1 47 ? -11.803 10.091 -18.743 1.00 10.49 47 ILE B C 1
ATOM 1576 O O . ILE B 1 47 ? -12.027 8.878 -18.639 1.00 10.89 47 ILE B O 1
ATOM 1581 N N . GLY B 1 48 ? -10.664 10.571 -19.207 1.00 9.77 48 GLY B N 1
ATOM 1582 C CA . GLY B 1 48 ? -9.606 9.693 -19.644 1.00 10.87 48 GLY B CA 1
ATOM 1583 C C . GLY B 1 48 ? -8.212 10.245 -19.444 1.00 11.32 48 GLY B C 1
ATOM 1584 O O . GLY B 1 48 ? -8.021 11.352 -18.997 1.00 10.62 48 GLY B O 1
ATOM 1585 N N . ASP B 1 49 ? -7.242 9.422 -19.797 1.00 12.37 49 ASP B N 1
ATOM 1586 C CA . ASP B 1 49 ? -5.847 9.763 -19.670 1.00 13.05 49 ASP B CA 1
ATOM 1587 C C . ASP B 1 49 ? -5.228 10.357 -20.946 1.00 14.40 49 ASP B C 1
ATOM 1588 O O . ASP B 1 49 ? -5.888 10.563 -21.935 1.00 13.54 49 ASP B O 1
ATOM 1593 N N . ALA B 1 50 ? -3.941 10.640 -20.874 1.00 14.10 50 ALA B N 1
ATOM 1594 C CA . ALA B 1 50 ? -3.233 11.247 -21.985 1.00 14.79 50 ALA B CA 1
ATOM 1595 C C . ALA B 1 50 ? -3.276 10.394 -23.241 1.00 15.03 50 ALA B C 1
ATOM 1596 O O . ALA B 1 50 ? -3.503 10.838 -24.289 1.00 15.67 50 ALA B O 1
ATOM 1598 N N . ALA B 1 51 ? -3.111 9.122 -23.079 1.00 14.95 51 ALA B N 1
ATOM 1599 C CA . ALA B 1 51 ? -3.061 8.198 -24.236 1.00 15.36 51 ALA B CA 1
ATOM 1600 C C . ALA B 1 51 ? -4.323 8.298 -25.022 1.00 18.87 51 ALA B C 1
ATOM 1601 O O . ALA B 1 51 ? -4.301 8.332 -26.270 1.00 16.47 51 ALA B O 1
ATOM 1603 N N . THR B 1 52 ? -5.425 8.396 -24.288 1.00 14.32 52 THR B N 1
ATOM 1604 C CA . THR B 1 52 ? -6.743 8.564 -24.899 1.00 16.15 52 THR B CA 1
ATOM 1605 C C . THR B 1 52 ? -6.838 9.835 -25.769 1.00 13.27 52 THR B C 1
ATOM 1606 O O . THR B 1 52 ? -7.302 9.786 -26.916 1.00 16.14 52 THR B O 1
ATOM 1610 N N . ALA B 1 53 ? -6.422 10.977 -25.229 1.00 14.56 53 ALA B N 1
ATOM 1611 C CA . ALA B 1 53 ? -6.476 12.238 -25.948 1.00 13.13 53 ALA B CA 1
ATOM 1612 C C . ALA B 1 53 ? -5.576 12.269 -27.165 1.00 16.81 53 ALA B C 1
ATOM 1613 O O . ALA B 1 53 ? -5.870 13.050 -28.106 1.00 18.42 53 ALA B O 1
ATOM 1615 N N . ASN B 1 54 ? -4.489 11.481 -27.122 1.00 14.99 54 ASN B N 1
ATOM 1616 C CA . ASN B 1 54 ? -3.483 11.443 -28.159 1.00 15.62 54 ASN B CA 1
ATOM 1617 C C . ASN B 1 54 ? -3.788 10.410 -29.285 1.00 15.63 54 ASN B C 1
ATOM 1618 O O . ASN B 1 54 ? -2.944 10.212 -30.132 1.00 19.42 54 ASN B O 1
ATOM 1623 N N . ASN B 1 55 ? -4.978 9.819 -29.353 1.00 12.67 55 ASN B N 1
ATOM 1624 C CA . ASN B 1 55 ? -5.384 8.861 -30.421 1.00 13.69 55 ASN B CA 1
ATOM 1625 C C . ASN B 1 55 ? -6.681 9.360 -31.051 1.00 14.65 55 ASN B C 1
ATOM 1626 O O . ASN B 1 55 ? -7.764 8.927 -30.694 1.00 14.98 55 ASN B O 1
ATOM 1631 N N . ARG B 1 56 ? -6.515 10.292 -31.976 1.00 15.43 56 ARG B N 1
ATOM 1632 C CA . ARG B 1 56 ? -7.586 10.937 -32.680 1.00 16.35 56 ARG B CA 1
ATOM 1633 C C . ARG B 1 56 ? -8.508 9.967 -33.379 1.00 13.52 56 ARG B C 1
ATOM 1634 O O . ARG B 1 56 ? -9.686 10.119 -33.368 1.00 14.25 56 ARG B O 1
ATOM 1642 N N . PHE B 1 57 ? -7.981 8.879 -33.941 1.00 18.05 57 PHE B N 1
ATOM 1643 C CA . PHE B 1 57 ? -8.818 7.890 -34.583 1.00 21.28 57 PHE B CA 1
ATOM 1644 C C . PHE B 1 57 ? -9.769 7.194 -33.606 1.00 20.61 57 PHE B C 1
ATOM 1645 O O . PHE B 1 57 ? -10.970 7.091 -33.899 1.00 20.01 57 PHE B O 1
ATOM 1653 N N . GLU B 1 58 ? -9.290 6.825 -32.399 1.00 18.88 58 GLU B N 1
ATOM 1654 C CA . GLU B 1 58 ? -10.146 6.264 -31.323 1.00 21.49 58 GLU B CA 1
ATOM 1655 C C . GLU B 1 58 ? -11.194 7.312 -30.869 1.00 17.41 58 GLU B C 1
ATOM 1656 O O . GLU B 1 58 ? -12.324 6.969 -30.554 1.00 18.79 58 GLU B O 1
ATOM 1662 N N . LEU B 1 59 ? -10.795 8.584 -30.789 1.00 14.50 59 LEU B N 1
ATOM 1663 C CA . LEU B 1 59 ? -11.759 9.609 -30.346 1.00 13.03 59 LEU B CA 1
ATOM 1664 C C . LEU B 1 59 ? -12.852 9.763 -31.332 1.00 15.50 59 LEU B C 1
ATOM 1665 O O . LEU B 1 59 ? -14.023 9.858 -30.968 1.00 14.43 59 LEU B O 1
ATOM 1670 N N . TRP B 1 60 ? -12.470 9.720 -32.608 1.00 15.33 60 TRP B N 1
ATOM 1671 C CA . TRP B 1 60 ? -13.468 9.767 -33.649 1.00 21.07 60 TRP B CA 1
ATOM 1672 C C . TRP B 1 60 ? -14.427 8.532 -33.578 1.00 19.69 60 TRP B C 1
ATOM 1673 O O . TRP B 1 60 ? -15.676 8.707 -33.721 1.00 20.18 60 TRP B O 1
ATOM 1684 N N . LYS B 1 61 ? -13.916 7.321 -33.299 1.00 18.71 61 LYS B N 1
ATOM 1685 C CA . LYS B 1 61 ? -14.770 6.138 -33.140 1.00 24.13 61 LYS B CA 1
ATOM 1686 C C . LYS B 1 61 ? -15.714 6.234 -31.975 1.00 21.99 61 LYS B C 1
ATOM 1687 O O . LYS B 1 61 ? -16.888 5.863 -32.087 1.00 23.15 61 LYS B O 1
ATOM 1693 N N . LEU B 1 62 ? -15.261 6.887 -30.908 1.00 19.17 62 LEU B N 1
ATOM 1694 C CA . LEU B 1 62 ? -16.088 7.059 -29.759 1.00 19.49 62 LEU B CA 1
ATOM 1695 C C . LEU B 1 62 ? -17.150 8.159 -29.956 1.00 15.24 62 LEU B C 1
ATOM 1696 O O . LEU B 1 62 ? -18.063 8.190 -29.171 1.00 18.19 62 LEU B O 1
ATOM 1701 N N . GLY B 1 63 ? -16.909 9.133 -30.838 1.00 15.70 63 GLY B N 1
ATOM 1702 C CA . GLY B 1 63 ? -17.838 10.177 -31.132 1.00 17.01 63 GLY B CA 1
ATOM 1703 C C . GLY B 1 63 ? -17.589 11.407 -30.331 1.00 14.14 63 GLY B C 1
ATOM 1704 O O . GLY B 1 63 ? -18.441 12.247 -30.215 1.00 13.86 63 GLY B O 1
ATOM 1705 N N . ILE B 1 64 ? -16.356 11.553 -29.848 1.00 13.54 64 ILE B N 1
ATOM 1706 C CA . ILE B 1 64 ? -15.977 12.771 -29.125 1.00 12.15 64 ILE B CA 1
ATOM 1707 C C . ILE B 1 64 ? -15.969 13.998 -30.069 1.00 12.81 64 ILE B C 1
ATOM 1708 O O . ILE B 1 64 ? -15.363 13.990 -31.157 1.00 17.24 64 ILE B O 1
ATOM 1713 N N . THR B 1 65 ? -16.693 15.040 -29.682 1.00 13.01 65 THR B N 1
ATOM 1714 C CA . THR B 1 65 ? -16.760 16.351 -30.378 1.00 13.51 65 THR B CA 1
ATOM 1715 C C . THR B 1 65 ? -16.121 17.455 -29.614 1.00 12.54 65 THR B C 1
ATOM 1716 O O . THR B 1 65 ? -15.955 18.622 -30.149 1.00 13.65 65 THR B O 1
ATOM 1720 N N . HIS B 1 66 ? -15.882 17.239 -28.304 1.00 11.21 66 HIS B N 1
ATOM 1721 C CA . HIS B 1 66 ? -15.408 18.319 -27.459 1.00 12.60 66 HIS B CA 1
ATOM 1722 C C . HIS B 1 66 ? -14.344 17.731 -26.543 1.00 13.07 66 HIS B C 1
ATOM 1723 O O . HIS B 1 66 ? -14.577 16.680 -25.934 1.00 12.15 66 HIS B O 1
ATOM 1730 N N . VAL B 1 67 ? -13.190 18.400 -26.451 1.00 12.47 67 VAL B N 1
ATOM 1731 C CA . VAL B 1 67 ? -12.094 18.003 -25.603 1.00 11.83 67 VAL B CA 1
ATOM 1732 C C . VAL B 1 67 ? -11.676 19.059 -24.617 1.00 13.01 67 VAL B C 1
ATOM 1733 O O . VAL B 1 67 ? -11.411 20.228 -25.006 1.00 12.59 67 VAL B O 1
ATOM 1737 N N . LEU B 1 68 ? -11.737 18.714 -23.336 1.00 10.68 68 LEU B N 1
ATOM 1738 C CA . LEU B 1 68 ? -11.296 19.590 -22.254 1.00 12.09 68 LEU B CA 1
ATOM 1739 C C . LEU B 1 68 ? -9.998 18.934 -21.723 1.00 10.54 68 LEU B C 1
ATOM 1740 O O . LEU B 1 68 ? -10.028 17.889 -21.059 1.00 11.58 68 LEU B O 1
ATOM 1745 N N . ASN B 1 69 ? -8.871 19.579 -22.018 1.00 11.61 69 ASN B N 1
ATOM 1746 C CA . ASN B 1 69 ? -7.575 19.129 -21.580 1.00 10.82 69 ASN B CA 1
ATOM 1747 C C . ASN B 1 69 ? -7.283 19.810 -20.258 1.00 11.63 69 ASN B C 1
ATOM 1748 O O . ASN B 1 69 ? -6.960 21.003 -20.254 1.00 12.53 69 ASN B O 1
ATOM 1753 N N . ALA B 1 70 ? -7.414 19.092 -19.161 1.00 12.32 70 ALA B N 1
ATOM 1754 C CA . ALA B 1 70 ? -7.161 19.741 -17.821 1.00 11.43 70 ALA B CA 1
ATOM 1755 C C . ALA B 1 70 ? -5.661 19.807 -17.450 1.00 12.54 70 ALA B C 1
ATOM 1756 O O . ALA B 1 70 ? -5.320 20.154 -16.288 1.00 13.80 70 ALA B O 1
ATOM 1758 N N . ALA B 1 71 ? -4.789 19.370 -18.353 1.00 12.13 71 ALA B N 1
ATOM 1759 C CA . ALA B 1 71 ? -3.324 19.435 -18.159 1.00 13.48 71 ALA B CA 1
ATOM 1760 C C . ALA B 1 71 ? -2.699 20.075 -19.369 1.00 16.32 71 ALA B C 1
ATOM 1761 O O . ALA B 1 71 ? -1.661 19.646 -19.838 1.00 17.21 71 ALA B O 1
ATOM 1763 N N . HIS B 1 72 ? -3.296 21.164 -19.822 1.00 15.78 72 HIS B N 1
ATOM 1764 C CA . HIS B 1 72 ? -2.841 21.838 -21.015 1.00 18.20 72 HIS B CA 1
ATOM 1765 C C . HIS B 1 72 ? -1.480 22.526 -20.694 1.00 19.89 72 HIS B C 1
ATOM 1766 O O . HIS B 1 72 ? -1.313 23.151 -19.642 1.00 19.76 72 HIS B O 1
ATOM 1773 N N . LYS B 1 73 ? -0.577 22.445 -21.651 1.00 23.40 73 LYS B N 1
ATOM 1774 C CA . LYS B 1 73 ? 0.666 23.213 -21.616 1.00 33.67 73 LYS B CA 1
ATOM 1775 C C . LYS B 1 73 ? 0.705 24.201 -22.795 1.00 37.37 73 LYS B C 1
ATOM 1776 O O . LYS B 1 73 ? 0.601 23.795 -23.954 1.00 40.63 73 LYS B O 1
ATOM 1782 N N . GLY B 1 74 ? 0.788 25.488 -22.468 1.00 44.44 74 GLY B N 1
ATOM 1783 C CA . GLY B 1 74 ? 0.649 26.584 -23.426 1.00 51.12 74 GLY B CA 1
ATOM 1784 C C . GLY B 1 74 ? -0.537 27.497 -23.118 1.00 57.13 74 GLY B C 1
ATOM 1785 O O . GLY B 1 74 ? -1.468 27.590 -23.928 1.00 63.58 74 GLY B O 1
ATOM 1786 N N . LEU B 1 75 ? -0.483 28.178 -21.964 1.00 53.40 75 LEU B N 1
ATOM 1787 C CA . LEU B 1 75 ? -1.529 29.135 -21.489 1.00 53.42 75 LEU B CA 1
ATOM 1788 C C . LEU B 1 75 ? -2.934 28.491 -21.234 1.00 55.28 75 LEU B C 1
ATOM 1789 O O . LEU B 1 75 ? -3.033 27.302 -20.958 1.00 59.69 75 LEU B O 1
ATOM 1794 N N . TYR B 1 76 ? -4.003 29.283 -21.249 1.00 56.39 76 TYR B N 1
ATOM 1795 C CA . TYR B 1 76 ? -5.374 28.771 -21.137 1.00 57.34 76 TYR B CA 1
ATOM 1796 C C . TYR B 1 76 ? -6.046 28.967 -22.510 1.00 61.24 76 TYR B C 1
ATOM 1797 O O . TYR B 1 76 ? -6.517 30.062 -22.842 1.00 71.23 76 TYR B O 1
ATOM 1806 N N . ALA B 1 77 ? -6.061 27.904 -23.313 1.00 59.02 77 ALA B N 1
ATOM 1807 C CA . ALA B 1 77 ? -6.288 28.027 -24.759 1.00 58.56 77 ALA B CA 1
ATOM 1808 C C . ALA B 1 77 ? -7.684 27.552 -25.120 1.00 54.19 77 ALA B C 1
ATOM 1809 O O . ALA B 1 77 ? -8.161 26.664 -24.472 1.00 30.78 77 ALA B O 1
ATOM 1811 N N . GLN B 1 78 ? -8.313 28.121 -26.163 1.00 58.12 78 GLN B N 1
ATOM 1812 C CA . GLN B 1 78 ? -9.718 27.781 -26.539 1.00 62.93 78 GLN B CA 1
ATOM 1813 C C . GLN B 1 78 ? -9.937 27.330 -28.015 1.00 66.93 78 GLN B C 1
ATOM 1814 O O . GLN B 1 78 ? -9.504 26.237 -28.390 1.00 55.11 78 GLN B O 1
ATOM 1820 N N . GLY B 1 79 ? -10.611 28.162 -28.828 1.00 64.85 79 GLY B N 1
ATOM 1821 C CA . GLY B 1 79 ? -11.258 27.721 -30.062 1.00 67.27 79 GLY B CA 1
ATOM 1822 C C . GLY B 1 79 ? -10.518 28.212 -31.298 1.00 71.45 79 GLY B C 1
ATOM 1823 O O . GLY B 1 79 ? -10.304 29.414 -31.461 1.00 62.93 79 GLY B O 1
ATOM 1824 N N . GLY B 1 80 ? -10.174 27.268 -32.181 1.00 76.48 80 GLY B N 1
ATOM 1825 C CA . GLY B 1 80 ? -9.158 27.450 -33.234 1.00 76.71 80 GLY B CA 1
ATOM 1826 C C . GLY B 1 80 ? -7.756 26.841 -33.029 1.00 83.44 80 GLY B C 1
ATOM 1827 O O . GLY B 1 80 ? -6.780 27.442 -33.508 1.00 74.23 80 GLY B O 1
ATOM 1828 N N . PRO B 1 81 ? -7.630 25.681 -32.293 1.00 91.54 81 PRO B N 1
ATOM 1829 C CA . PRO B 1 81 ? -6.398 24.823 -32.257 1.00 87.52 81 PRO B CA 1
ATOM 1830 C C 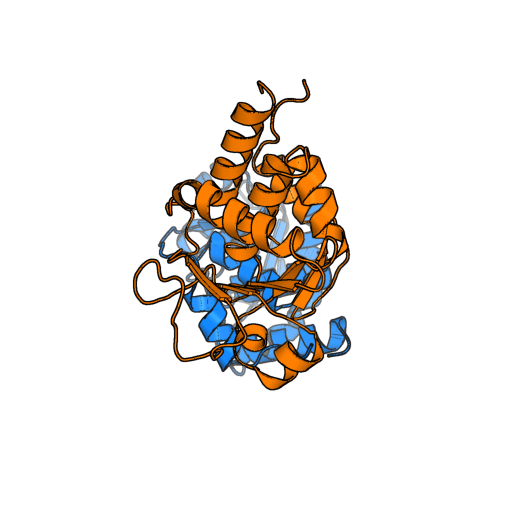. PRO B 1 81 ? -6.189 23.730 -33.340 1.00 80.64 81 PRO B C 1
ATOM 1831 O O . PRO B 1 81 ? -7.134 23.026 -33.724 1.00 81.95 81 PRO B O 1
ATOM 1835 N N . ASP B 1 82 ? -4.922 23.541 -33.723 1.00 68.85 82 ASP B N 1
ATOM 1836 C CA . ASP B 1 82 ? -4.513 22.646 -34.823 1.00 59.52 82 ASP B CA 1
ATOM 1837 C C . ASP B 1 82 ? -4.855 21.153 -34.626 1.00 49.02 82 ASP B C 1
ATOM 1838 O O . ASP B 1 82 ? -5.273 20.457 -35.571 1.00 37.24 82 ASP B O 1
ATOM 1843 N N . PHE B 1 83 ? -4.653 20.661 -33.408 1.00 42.87 83 PHE B N 1
ATOM 1844 C CA . PHE B 1 83 ? -4.456 19.224 -33.204 1.00 34.47 83 PHE B CA 1
ATOM 1845 C C . PHE B 1 83 ? -5.713 18.396 -33.506 1.00 30.55 83 PHE B C 1
ATOM 1846 O O . PHE B 1 83 ?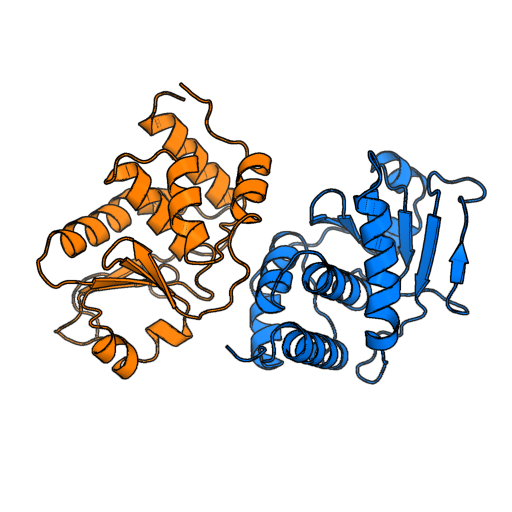 -5.598 17.409 -34.201 1.00 30.50 83 PHE B O 1
ATOM 1854 N N . TYR B 1 84 ? -6.907 18.826 -33.083 1.00 25.45 84 TYR B N 1
ATOM 1855 C CA . TYR B 1 84 ? -8.127 18.004 -33.338 1.00 26.99 84 TYR B CA 1
ATOM 1856 C C . TYR B 1 84 ? -8.901 18.377 -34.605 1.00 27.43 84 TYR B C 1
ATOM 1857 O O . TYR B 1 84 ? -9.892 17.692 -34.988 1.00 32.41 84 TYR B O 1
ATOM 1866 N N . GLY B 1 85 ? -8.466 19.451 -35.251 1.00 32.45 85 GLY B N 1
ATOM 1867 C CA . GLY B 1 85 ? -9.125 19.918 -36.449 1.00 36.19 85 GLY B CA 1
ATOM 1868 C C . GLY B 1 85 ? -10.417 20.655 -36.127 1.00 42.13 85 GLY B C 1
ATOM 1869 O O . GLY B 1 85 ? -10.848 20.743 -34.957 1.00 29.05 85 GLY B O 1
ATOM 1870 N N . SER B 1 86 ? -11.009 21.144 -37.219 1.00 43.10 86 SER B N 1
ATOM 1871 C CA . SER B 1 86 ? -12.259 21.908 -37.291 1.00 50.03 86 SER B CA 1
ATOM 1872 C C . SER B 1 86 ? -13.463 21.294 -36.572 1.00 46.13 86 SER B C 1
ATOM 1873 O O . SER B 1 86 ? -14.260 22.026 -35.972 1.00 50.37 86 SER B O 1
ATOM 1876 N N . SER B 1 87 ? -13.591 19.966 -36.645 1.00 41.76 87 SER B N 1
ATOM 1877 C CA . SER B 1 87 ? -14.737 19.257 -36.092 1.00 36.96 87 SER B CA 1
ATOM 1878 C C . SER B 1 87 ? -14.752 19.181 -34.556 1.00 35.17 87 SER B C 1
ATOM 1879 O O . SER B 1 87 ? -15.802 18.828 -33.970 1.00 38.72 87 SER B O 1
ATOM 1882 N N . VAL B 1 88 ? -13.646 19.534 -33.888 1.00 26.97 88 VAL B N 1
ATOM 1883 C CA . VAL B 1 88 ? -13.602 19.383 -32.424 1.00 21.22 88 VAL B CA 1
ATOM 1884 C C . VAL B 1 88 ? -13.376 20.765 -31.795 1.00 23.61 88 VAL B C 1
ATOM 1885 O O . VAL B 1 88 ? -12.515 21.541 -32.249 1.00 25.27 88 VAL B O 1
ATOM 1889 N N . SER B 1 89 ? -14.143 21.039 -30.754 1.00 18.82 89 SER B N 1
ATOM 1890 C CA . SER B 1 89 ? -13.950 22.191 -29.913 1.00 18.43 89 SER B CA 1
ATOM 1891 C C . SER B 1 89 ? -13.031 21.803 -28.816 1.00 17.61 89 SER B C 1
ATOM 1892 O O . SER B 1 89 ? -13.215 20.771 -28.204 1.00 16.37 89 SER B O 1
ATOM 1895 N N . TYR B 1 90 ? -12.114 22.677 -28.484 1.00 15.57 90 TYR B N 1
ATOM 1896 C CA . TYR B 1 90 ? -11.094 22.358 -27.468 1.00 15.18 90 TYR B CA 1
ATOM 1897 C C . TYR B 1 90 ? -11.050 23.417 -26.406 1.00 15.62 90 TYR B C 1
ATOM 1898 O O . TYR B 1 90 ? -11.134 24.624 -26.712 1.00 16.69 90 TYR B O 1
ATOM 1907 N N . LEU B 1 91 ? -10.858 23.003 -25.144 1.00 14.62 91 LEU B N 1
ATOM 1908 C CA . LEU B 1 91 ? -10.595 23.961 -24.084 1.00 14.15 91 LEU B CA 1
ATOM 1909 C C . LEU B 1 91 ? -9.428 23.444 -23.309 1.00 15.08 91 LEU B C 1
ATOM 1910 O O . LEU B 1 91 ? -9.395 22.264 -22.878 1.00 14.98 91 LEU B O 1
ATOM 1915 N N . GLY B 1 92 ? -8.435 24.312 -23.145 1.00 13.49 92 GLY B N 1
ATOM 1916 C CA . GLY B 1 92 ? -7.217 23.981 -22.433 1.00 15.30 92 GLY B CA 1
ATOM 1917 C C . GLY B 1 92 ? -7.205 24.700 -21.087 1.00 16.69 92 GLY B C 1
ATOM 1918 O O . GLY B 1 92 ? -7.393 25.965 -20.993 1.00 22.40 92 GLY B O 1
ATOM 1919 N N . VAL B 1 93 ? -7.168 23.910 -20.029 1.00 15.79 93 VAL B N 1
ATOM 1920 C CA . VAL B 1 93 ? -6.987 24.419 -18.668 1.00 15.54 93 VAL B CA 1
ATOM 1921 C C . VAL B 1 93 ? -5.578 24.036 -18.216 1.00 15.20 93 VAL B C 1
ATOM 1922 O O . VAL B 1 93 ? -5.224 22.836 -18.089 1.00 15.04 93 VAL B O 1
ATOM 1926 N N . PRO B 1 94 ? -4.767 25.054 -17.861 1.00 16.74 94 PRO B N 1
ATOM 1927 C CA . PRO B 1 94 ? -3.354 24.829 -17.634 1.00 16.96 94 PRO B CA 1
ATOM 1928 C C . PRO B 1 94 ? -3.101 24.462 -16.193 1.00 18.38 94 PRO B C 1
ATOM 1929 O O . PRO B 1 94 ? -2.328 25.134 -15.506 1.00 20.03 94 PRO B O 1
ATOM 1933 N N . ALA B 1 95 ? -3.669 23.341 -15.739 1.00 16.86 95 ALA B N 1
ATOM 1934 C CA . ALA B 1 95 ? -3.566 23.000 -14.321 1.00 16.27 95 ALA B CA 1
ATOM 1935 C C . ALA B 1 95 ? -2.347 22.116 -14.070 1.00 17.13 95 ALA B C 1
ATOM 1936 O O . ALA B 1 95 ? -1.969 21.322 -14.916 1.00 14.98 95 ALA B O 1
ATOM 1938 N N . HIS B 1 96 ? -1.730 22.277 -12.887 1.00 16.86 96 HIS B N 1
ATOM 1939 C CA . HIS B 1 96 ? -0.729 21.394 -12.376 1.00 17.04 96 HIS B CA 1
ATOM 1940 C C . HIS B 1 96 ? -1.300 20.538 -11.280 1.00 14.80 96 HIS B C 1
ATOM 1941 O O . HIS B 1 96 ? -2.071 21.008 -10.457 1.00 15.00 96 HIS B O 1
ATOM 1948 N N . ASP B 1 97 ? -0.919 19.265 -11.235 1.00 14.95 97 ASP B N 1
ATOM 1949 C CA . ASP B 1 97 ? -1.488 18.363 -10.217 1.00 15.97 97 ASP B CA 1
ATOM 1950 C C . ASP B 1 97 ? -0.716 18.475 -8.887 1.00 17.12 97 ASP B C 1
ATOM 1951 O O . ASP B 1 97 ? -0.015 17.546 -8.443 1.00 18.56 97 ASP B O 1
ATOM 1956 N N . LEU B 1 98 ? -0.952 19.598 -8.231 1.00 16.41 98 LEU B N 1
ATOM 1957 C CA . LEU B 1 98 ? -0.329 19.948 -6.956 1.00 18.23 98 LEU B CA 1
ATOM 1958 C C . LEU B 1 98 ? -1.368 20.516 -5.967 1.00 15.72 98 LEU B C 1
ATOM 1959 O O . LEU B 1 98 ? -2.335 21.157 -6.373 1.00 15.50 98 LEU B O 1
ATOM 1964 N N . PRO B 1 99 ? -1.218 20.190 -4.676 1.00 20.39 99 PRO B N 1
ATOM 1965 C CA . PRO B 1 99 ? -2.201 20.666 -3.711 1.00 20.61 99 PRO B CA 1
ATOM 1966 C C . PRO B 1 99 ? -2.283 22.154 -3.567 1.00 22.66 99 PRO B C 1
ATOM 1967 O O . PRO B 1 99 ? -3.331 22.670 -3.163 1.00 26.14 99 PRO B O 1
ATOM 1971 N N . ASP B 1 100 ? -1.238 22.854 -3.960 1.00 21.24 100 ASP B N 1
ATOM 1972 C CA . ASP B 1 100 ? -1.273 24.296 -3.861 1.00 21.41 100 ASP B CA 1
ATOM 1973 C C . ASP B 1 100 ? -1.638 24.973 -5.179 1.00 20.95 100 ASP B C 1
ATOM 1974 O O . ASP B 1 100 ? -1.604 26.185 -5.297 1.00 22.56 100 ASP B O 1
ATOM 1979 N N . PHE B 1 101 ? -2.111 24.208 -6.160 1.00 18.10 101 PHE B N 1
ATOM 1980 C CA . PHE B 1 101 ? -2.599 24.798 -7.390 1.00 15.49 101 PHE B CA 1
ATOM 1981 C C . PHE B 1 101 ? -4.112 25.088 -7.304 1.00 15.24 101 PHE B C 1
ATOM 1982 O O . PHE B 1 101 ? -4.929 24.204 -6.921 1.00 15.47 101 PHE B O 1
ATOM 1990 N N . ASP B 1 102 ? -4.440 26.347 -7.662 1.00 17.31 102 ASP B N 1
ATOM 1991 C CA . ASP B 1 102 ? -5.797 26.848 -7.588 1.00 16.21 102 ASP B CA 1
ATOM 1992 C C . ASP B 1 102 ? -6.621 26.480 -8.823 1.00 14.31 102 ASP B C 1
ATOM 1993 O O . ASP B 1 102 ? -6.864 27.282 -9.727 1.00 19.08 102 ASP B O 1
ATOM 1998 N N . ILE B 1 103 ? -7.060 25.231 -8.874 1.00 12.37 103 ILE B N 1
ATOM 1999 C CA . ILE B 1 103 ? -7.864 24.818 -9.961 1.00 12.95 103 ILE B CA 1
ATOM 2000 C C . ILE B 1 103 ? -9.320 25.371 -9.882 1.00 12.91 103 ILE B C 1
ATOM 2001 O O . ILE B 1 103 ? -10.011 25.509 -10.885 1.00 14.50 103 ILE B O 1
ATOM 2006 N N . SER B 1 104 ? -9.748 25.777 -8.691 1.00 14.52 104 SER B N 1
ATOM 2007 C CA . SER B 1 104 ? -11.108 26.281 -8.515 1.00 14.46 104 SER B CA 1
ATOM 2008 C C . SER B 1 104 ? -11.345 27.509 -9.314 1.00 14.09 104 SER B C 1
ATOM 2009 O O . SER B 1 104 ? -12.464 27.765 -9.656 1.00 13.60 104 SER B O 1
ATOM 2012 N N . ALA B 1 105 ? -10.273 28.230 -9.639 1.00 13.59 105 ALA B N 1
ATOM 2013 C CA . ALA B 1 105 ? -10.396 29.435 -10.499 1.00 15.62 105 ALA B CA 1
ATOM 2014 C C . ALA B 1 105 ? -10.855 29.114 -11.917 1.00 17.85 105 ALA B C 1
ATOM 2015 O O . ALA B 1 105 ? -11.230 29.979 -12.669 1.00 15.05 105 ALA B O 1
ATOM 2017 N N . TYR B 1 106 ? -10.835 27.826 -12.283 1.00 14.96 106 TYR B N 1
ATOM 2018 C CA . TYR B 1 106 ? -11.271 27.392 -13.606 1.00 15.53 106 TYR B CA 1
ATOM 2019 C C . TYR B 1 106 ? -12.597 26.634 -13.565 1.00 14.53 106 TYR B C 1
ATOM 2020 O O . TYR B 1 106 ? -13.129 26.256 -14.626 1.00 13.94 106 TYR B O 1
ATOM 2029 N N . PHE B 1 107 ? -13.144 26.413 -12.379 1.00 12.80 107 PHE B N 1
ATOM 2030 C CA . PHE B 1 107 ? -14.411 25.681 -12.268 1.00 13.99 107 PHE B CA 1
ATOM 2031 C C . PHE B 1 107 ? -15.507 26.226 -13.159 1.00 15.95 107 PHE B C 1
ATOM 2032 O O . PHE B 1 107 ? -16.173 25.457 -13.871 1.00 14.74 107 PHE B O 1
ATOM 2040 N N . SER B 1 108 ? -15.713 27.544 -13.150 1.00 13.83 108 SER B N 1
ATOM 2041 C CA . SER B 1 108 ? -16.753 28.129 -13.926 1.00 15.89 108 SER B CA 1
ATOM 2042 C C . SER B 1 108 ? -16.647 27.925 -15.424 1.00 13.44 108 SER B C 1
ATOM 2043 O O . SER B 1 108 ? -17.603 27.497 -16.086 1.00 16.16 108 SER B O 1
ATOM 2046 N N . SER B 1 109 ? -15.482 28.226 -15.964 1.00 14.06 109 SER B N 1
ATOM 2047 C CA . SER B 1 109 ? -15.248 28.176 -17.366 1.00 15.98 109 SER B CA 1
ATOM 2048 C C . SER B 1 109 ? -15.307 26.726 -17.844 1.00 16.07 109 SER B C 1
ATOM 2049 O O . SER B 1 109 ? -15.973 26.449 -18.838 1.00 14.72 109 SER B O 1
ATOM 2052 N N . ALA B 1 110 ? -14.720 25.835 -17.065 1.00 13.23 110 ALA B N 1
ATOM 2053 C CA . ALA B 1 110 ? -14.765 24.379 -17.423 1.00 12.99 110 ALA B CA 1
ATOM 2054 C C . ALA B 1 110 ? -16.206 23.800 -17.434 1.00 11.85 110 ALA B C 1
ATOM 2055 O O . ALA B 1 110 ? -16.677 23.075 -18.415 1.00 12.05 110 ALA B O 1
ATOM 2057 N N . ALA B 1 111 ? -16.923 24.109 -16.363 1.00 13.30 111 ALA B N 1
ATOM 2058 C CA . ALA B 1 111 ? -18.260 23.673 -16.226 1.00 14.07 111 ALA B CA 1
ATOM 2059 C C . ALA B 1 111 ? -19.149 24.270 -17.347 1.00 14.11 111 ALA B C 1
ATOM 2060 O O . ALA B 1 111 ? -20.020 23.576 -17.872 1.00 13.51 111 ALA B O 1
ATOM 2062 N N . ASP B 1 112 ? -18.906 25.515 -17.778 1.00 14.40 112 ASP B N 1
ATOM 2063 C CA . ASP B 1 112 ? -19.759 26.082 -18.797 1.00 17.06 112 ASP B CA 1
ATOM 2064 C C . ASP B 1 112 ? -19.457 25.507 -20.178 1.00 13.86 112 ASP B C 1
ATOM 2065 O O . ASP B 1 112 ? -20.402 25.193 -20.916 1.00 15.45 112 ASP B O 1
ATOM 2070 N N . PHE B 1 113 ? -18.187 25.153 -20.397 1.00 13.19 113 PHE B N 1
ATOM 2071 C CA . PHE B 1 113 ? -17.775 24.496 -21.668 1.00 10.75 113 PHE B CA 1
ATOM 2072 C C . PHE B 1 113 ? -18.484 23.130 -21.724 1.00 10.53 113 PHE B C 1
ATOM 2073 O O . PHE B 1 113 ? -18.980 22.724 -22.773 1.00 11.95 113 PHE B O 1
ATOM 2081 N N . ILE B 1 114 ? -18.445 22.384 -20.613 1.00 10.84 114 ILE B N 1
ATOM 2082 C CA . ILE B 1 114 ? -19.064 21.048 -20.556 1.00 10.27 114 ILE B CA 1
ATOM 2083 C C . ILE B 1 114 ? -20.572 21.181 -20.735 1.00 12.57 114 ILE B C 1
ATOM 2084 O O . ILE B 1 114 ? -21.201 20.456 -21.526 1.00 10.95 114 ILE B O 1
ATOM 2089 N N . HIS B 1 115 ? -21.162 22.152 -20.048 1.00 12.14 115 HIS B N 1
ATOM 2090 C CA . HIS B 1 115 ? -22.615 22.284 -20.093 1.00 14.31 115 HIS B CA 1
ATOM 2091 C C . HIS B 1 115 ? -23.129 22.647 -21.483 1.00 14.21 115 HIS B C 1
ATOM 2092 O O . HIS B 1 115 ? -24.104 22.069 -21.946 1.00 16.41 115 HIS B O 1
ATOM 2099 N N . ARG B 1 116 ? -22.424 23.533 -22.176 1.00 13.99 116 ARG B N 1
ATOM 2100 C CA . ARG B 1 116 ? -22.842 23.922 -23.541 1.00 15.14 116 ARG B CA 1
ATOM 2101 C C . ARG B 1 116 ? -22.754 22.756 -24.502 1.00 15.84 116 ARG B C 1
ATOM 2102 O O . ARG B 1 116 ? -23.629 22.614 -25.361 1.00 17.00 116 ARG B O 1
ATOM 2110 N N . ALA B 1 117 ? -21.664 21.996 -24.374 1.00 15.14 117 ALA B N 1
ATOM 2111 C CA . ALA B 1 117 ? -21.490 20.720 -25.067 1.00 15.15 117 ALA B CA 1
ATOM 2112 C C . ALA B 1 117 ? -22.591 19.727 -24.798 1.00 14.18 117 ALA B C 1
ATOM 2113 O O . ALA B 1 117 ? -23.171 19.181 -25.745 1.00 15.89 117 ALA B O 1
ATOM 2115 N N . LEU B 1 118 ? -22.890 19.423 -23.554 1.00 13.48 118 LEU B N 1
ATOM 2116 C CA . LEU B 1 118 ? -23.881 18.362 -23.294 1.00 13.63 118 LEU B CA 1
ATOM 2117 C C . LEU B 1 118 ? -25.331 18.818 -23.682 1.00 17.16 118 LEU B C 1
ATOM 2118 O O . LEU B 1 118 ? -26.245 18.027 -23.760 1.00 21.24 118 LEU B O 1
ATOM 2123 N N . ASN B 1 119 ? -25.524 20.117 -23.852 1.00 17.05 119 ASN B N 1
ATOM 2124 C CA . ASN B 1 119 ? -26.824 20.644 -24.301 1.00 18.77 119 ASN B CA 1
ATOM 2125 C C . ASN B 1 119 ? -26.888 20.725 -25.811 1.00 20.00 119 ASN B C 1
ATOM 2126 O O . ASN B 1 119 ? -27.852 21.292 -26.369 1.00 23.55 119 ASN B O 1
ATOM 2131 N N . THR B 1 120 ? -25.880 20.210 -26.492 1.00 17.24 120 THR B N 1
ATOM 2132 C CA . THR B 1 120 ? -25.806 20.239 -27.962 1.00 19.62 120 THR B CA 1
ATOM 2133 C C . THR B 1 120 ? -26.163 18.822 -28.395 1.00 22.49 120 THR B C 1
ATOM 2134 O O . THR B 1 120 ? -25.401 17.899 -28.083 1.00 17.45 120 THR B O 1
ATOM 2138 N N . PRO B 1 121 ? -27.293 18.623 -29.120 1.00 20.70 121 PRO B N 1
ATOM 2139 C CA . PRO B 1 121 ? -27.511 17.221 -29.507 1.00 19.42 121 PRO B CA 1
ATOM 2140 C C . PRO B 1 121 ? -26.406 16.565 -30.303 1.00 19.63 121 PRO B C 1
ATOM 2141 O O . PRO B 1 121 ? -25.839 17.134 -31.254 1.00 17.64 121 PRO B O 1
ATOM 2145 N N . GLY B 1 122 ? -26.083 15.363 -29.859 1.00 18.72 122 GLY B N 1
ATOM 2146 C CA . GLY B 1 122 ? -25.090 14.553 -30.474 1.00 17.90 122 GLY B CA 1
ATOM 2147 C C . GLY B 1 122 ? -23.683 14.778 -30.012 1.00 17.94 122 GLY B C 1
ATOM 2148 O O . GLY B 1 122 ? -22.786 14.065 -30.457 1.00 18.95 122 GLY B O 1
ATOM 2149 N N . ALA B 1 123 ? -23.443 15.772 -29.149 1.00 13.90 123 ALA B N 1
ATOM 2150 C CA . ALA B 1 123 ? -22.060 16.025 -28.743 1.00 13.50 123 ALA B CA 1
ATOM 2151 C C . ALA B 1 123 ? -21.676 15.068 -27.610 1.00 12.47 123 ALA B C 1
ATOM 2152 O O . ALA B 1 123 ? -22.524 14.708 -26.803 1.00 13.45 123 ALA B O 1
ATOM 2154 N N . LYS B 1 124 ? -20.369 14.850 -27.456 1.00 10.22 124 LYS B N 1
ATOM 2155 C CA . LYS B 1 124 ? -19.823 14.037 -26.433 1.00 11.27 124 LYS B CA 1
ATOM 2156 C C . LYS B 1 124 ? -18.487 14.662 -26.061 1.00 11.21 124 LYS B C 1
ATOM 2157 O O . LYS B 1 124 ? -17.735 15.115 -26.921 1.00 11.06 124 LYS B O 1
ATOM 2163 N N . VAL B 1 125 ? -18.232 14.723 -24.745 1.00 9.75 125 VAL B N 1
ATOM 2164 C CA . VAL B 1 125 ? -17.126 15.481 -24.189 1.00 9.98 125 VAL B CA 1
ATOM 2165 C C . VAL B 1 125 ? -16.135 14.558 -23.554 1.00 10.16 125 VAL B C 1
ATOM 2166 O O . VAL B 1 125 ? -16.547 13.687 -22.723 1.00 10.23 125 VAL B O 1
ATOM 2170 N N . LEU B 1 126 ? -14.855 14.749 -23.880 1.00 9.68 126 LEU B N 1
ATOM 2171 C CA . LEU B 1 126 ? -13.755 14.083 -23.173 1.00 10.42 126 LEU B CA 1
ATOM 2172 C C . LEU B 1 126 ? -13.069 15.132 -22.316 1.00 9.63 126 LEU B C 1
ATOM 2173 O O . LEU B 1 126 ? -12.612 16.096 -22.818 1.00 10.22 126 LEU B O 1
ATOM 2178 N N . VAL B 1 127 ? -13.018 14.901 -20.998 1.00 8.25 127 VAL B N 1
ATOM 2179 C CA . VAL B 1 127 ? -12.130 15.649 -20.116 1.00 8.66 127 VAL B CA 1
ATOM 2180 C C . VAL B 1 127 ? -10.961 14.788 -19.723 1.00 9.11 127 VAL B C 1
ATOM 2181 O O . VAL B 1 127 ? -11.158 13.649 -19.211 1.00 11.80 127 VAL B O 1
ATOM 2185 N N . HIS B 1 128 ? -9.762 15.237 -20.026 1.00 8.41 128 HIS B N 1
ATOM 2186 C CA . HIS B 1 128 ? -8.630 14.422 -19.754 1.00 9.44 128 HIS B CA 1
ATOM 2187 C C . HIS B 1 128 ? -7.510 15.173 -19.087 1.00 9.99 128 HIS B C 1
ATOM 2188 O O . HIS B 1 128 ? -7.461 16.359 -19.054 1.00 10.10 128 HIS B O 1
ATOM 2195 N N . SER B 1 129 ? -6.657 14.396 -18.475 1.00 9.61 129 SER B N 1
ATOM 2196 C CA . SER B 1 129 ? -5.437 14.903 -17.882 1.00 11.08 129 SER B CA 1
ATOM 2197 C C . SER B 1 129 ? -4.331 13.872 -18.152 1.00 15.05 129 SER B C 1
ATOM 2198 O O . SER B 1 129 ? -4.436 13.087 -19.099 1.00 23.38 129 SER B O 1
ATOM 2201 N N . VAL B 1 130 ? -3.238 13.918 -17.412 1.00 11.00 130 VAL B N 1
ATOM 2202 C CA . VAL B 1 130 ? -2.183 12.944 -17.674 1.00 11.79 130 VAL B CA 1
ATOM 2203 C C . VAL B 1 130 ? -2.651 11.537 -17.335 1.00 10.73 130 VAL B C 1
ATOM 2204 O O . VAL B 1 130 ? -2.687 10.740 -18.194 1.00 13.12 130 VAL B O 1
ATOM 2208 N N . VAL B 1 131 ? -3.105 11.262 -16.125 1.00 12.90 131 VAL B N 1
ATOM 2209 C CA . VAL B 1 131 ? -3.563 9.907 -15.809 1.00 13.47 131 VAL B CA 1
ATOM 2210 C C . VAL B 1 131 ? -5.090 9.803 -15.716 1.00 13.09 131 VAL B C 1
ATOM 2211 O O . VAL B 1 131 ? -5.608 8.759 -15.552 1.00 15.62 131 VAL B O 1
ATOM 2215 N N . GLY B 1 132 ? -5.787 10.928 -15.800 1.00 11.52 132 GLY B N 1
ATOM 2216 C CA . GLY B 1 132 ? -7.236 10.907 -15.731 1.00 11.21 132 GLY B CA 1
ATOM 2217 C C . GLY B 1 132 ? -7.789 10.579 -14.347 1.00 10.74 132 GLY B C 1
ATOM 2218 O O . GLY B 1 132 ? -8.807 9.963 -14.201 1.00 11.31 132 GLY B O 1
ATOM 2219 N N . VAL B 1 133 ? -7.096 11.059 -13.337 1.00 10.88 133 VAL B N 1
ATOM 2220 C CA . VAL B 1 133 ? -7.410 10.848 -11.937 1.00 10.20 133 VAL B CA 1
ATOM 2221 C C . VAL B 1 133 ? -7.659 12.099 -11.095 1.00 9.95 133 VAL B C 1
ATOM 2222 O O . VAL B 1 133 ? -8.557 12.047 -10.247 1.00 10.63 133 VAL B O 1
ATOM 2226 N N . SER B 1 134 ? -6.964 13.196 -11.342 1.00 10.05 134 SER B N 1
ATOM 2227 C CA . SER B 1 134 ? -7.001 14.316 -10.419 1.00 9.26 134 SER B CA 1
ATOM 2228 C C . SER B 1 134 ? -7.517 15.589 -11.096 1.00 9.02 134 SER B C 1
ATOM 2229 O O . SER B 1 134 ? -8.646 16.002 -10.784 1.00 9.86 134 SER B O 1
ATOM 2232 N N . ARG B 1 135 ? -6.771 16.156 -12.044 1.00 9.18 135 ARG B N 1
ATOM 2233 C CA . ARG B 1 135 ? -7.189 17.415 -12.632 1.00 9.27 135 ARG B CA 1
ATOM 2234 C C . ARG B 1 135 ? -8.495 17.263 -13.385 1.00 10.46 135 ARG B C 1
ATOM 2235 O O . ARG B 1 135 ? -9.387 18.071 -13.280 1.00 9.96 135 ARG B O 1
ATOM 2243 N N . SER B 1 136 ? -8.575 16.238 -14.203 1.00 10.22 136 SER B N 1
ATOM 2244 C CA . SER B 1 136 ? -9.776 16.039 -14.988 1.00 10.14 136 SER B CA 1
ATOM 2245 C C . SER B 1 136 ? -10.975 15.724 -14.111 1.00 10.44 136 SER B C 1
ATOM 2246 O O . SER B 1 136 ? -12.043 16.268 -14.278 1.00 8.72 136 SER B O 1
ATOM 2249 N N . ALA B 1 137 ? -10.772 14.833 -13.155 1.00 9.26 137 ALA B N 1
ATOM 2250 C CA . ALA B 1 137 ? -11.877 14.441 -12.290 1.00 10.56 137 ALA B CA 1
ATOM 2251 C C . ALA B 1 137 ? -12.400 15.580 -11.437 1.00 10.12 137 ALA B C 1
ATOM 2252 O O . ALA B 1 137 ? -13.621 15.715 -11.248 1.00 9.50 137 ALA B O 1
ATOM 2254 N N . THR B 1 138 ? -11.492 16.441 -11.004 1.00 10.07 138 THR B N 1
ATOM 2255 C CA . THR B 1 138 ? -11.891 17.660 -10.266 1.00 9.98 138 THR B CA 1
ATOM 2256 C C . THR B 1 138 ? -12.819 18.547 -11.065 1.00 10.12 138 THR B C 1
ATOM 2257 O O . THR B 1 138 ? -13.861 18.940 -10.537 1.00 11.70 138 THR B O 1
ATOM 2261 N N . LEU B 1 139 ? -12.522 18.785 -12.349 1.00 9.53 139 LEU B N 1
ATOM 2262 C CA . LEU B 1 139 ? -13.385 19.628 -13.144 1.00 10.16 139 LEU B CA 1
ATOM 2263 C C . LEU B 1 139 ? -14.713 18.928 -13.377 1.00 8.85 139 LEU B C 1
ATOM 2264 O O . LEU B 1 139 ? -15.775 19.629 -13.393 1.00 10.93 139 LEU B O 1
ATOM 2269 N N . VAL B 1 140 ? -14.735 17.598 -13.549 1.00 8.38 140 VAL B N 1
ATOM 2270 C CA . VAL B 1 140 ? -16.006 16.959 -13.689 1.00 9.13 140 VAL B CA 1
ATOM 2271 C C . VAL B 1 140 ? -16.891 16.988 -12.441 1.00 9.47 140 VAL B C 1
ATOM 2272 O O . VAL B 1 140 ? -18.107 17.141 -12.533 1.00 11.44 140 VAL B O 1
ATOM 2276 N N . LEU B 1 141 ? -16.292 16.753 -11.290 1.00 10.01 141 LEU B N 1
ATOM 2277 C CA . LEU B 1 141 ? -17.015 16.831 -10.038 1.00 10.20 141 LEU B CA 1
ATOM 2278 C C . LEU B 1 141 ? -17.590 18.255 -9.879 1.00 9.14 141 LEU B C 1
ATOM 2279 O O . LEU B 1 141 ? -18.793 18.353 -9.561 1.00 10.73 141 LEU B O 1
ATOM 2284 N N . ALA B 1 142 ? -16.811 19.285 -10.126 1.00 9.71 142 ALA B N 1
ATOM 2285 C CA . ALA B 1 142 ? -17.359 20.641 -10.069 1.00 11.24 142 ALA B CA 1
ATOM 2286 C C . ALA B 1 142 ? -18.526 20.826 -11.003 1.00 11.22 142 ALA B C 1
ATOM 2287 O O . ALA B 1 142 ? -19.537 21.482 -10.663 1.00 12.57 142 ALA B O 1
ATOM 2289 N N . TYR B 1 143 ? -18.415 20.291 -12.237 1.00 11.36 143 TYR B N 1
ATOM 2290 C CA . TYR B 1 143 ? -19.504 20.445 -13.220 1.00 11.18 143 TYR B CA 1
ATOM 2291 C C . TYR B 1 143 ? -20.787 19.832 -12.681 1.00 12.25 143 TYR B C 1
ATOM 2292 O O . TYR B 1 143 ? -21.880 20.405 -12.801 1.00 12.18 143 TYR B O 1
ATOM 2301 N N . LEU B 1 144 ? -20.677 18.647 -12.090 1.00 11.75 144 LEU B N 1
ATOM 2302 C CA . LEU B 1 144 ? -21.851 17.976 -11.580 1.00 11.49 144 LEU B CA 1
ATOM 2303 C C . LEU B 1 144 ? -22.483 18.725 -10.426 1.00 12.24 144 LEU B C 1
ATOM 2304 O O . LEU B 1 144 ? -23.716 18.767 -10.340 1.00 13.06 144 LEU B O 1
ATOM 2309 N N . MET B 1 145 ? -21.657 19.366 -9.609 1.00 12.62 145 MET B N 1
ATOM 2310 C CA . MET B 1 145 ? -22.166 20.170 -8.467 1.00 12.13 145 MET B CA 1
ATOM 2311 C C . MET B 1 145 ? -22.830 21.461 -8.993 1.00 13.36 145 MET B C 1
ATOM 2312 O O . MET B 1 145 ? -23.955 21.812 -8.531 1.00 14.56 145 MET B O 1
ATOM 2317 N N . LEU B 1 146 ? -22.232 22.100 -9.987 1.00 14.26 146 LEU B N 1
ATOM 2318 C CA . LEU B 1 146 ? -22.729 23.388 -10.511 1.00 14.90 146 LEU B CA 1
ATOM 2319 C C . LEU B 1 146 ? -23.956 23.244 -11.395 1.00 16.01 146 LEU B C 1
ATOM 2320 O O . LEU B 1 146 ? -24.908 24.082 -11.341 1.00 17.13 146 LEU B O 1
ATOM 2325 N N . HIS B 1 147 ? -23.974 22.216 -12.213 1.00 13.58 147 HIS B N 1
ATOM 2326 C CA . HIS B 1 147 ? -25.063 22.085 -13.187 1.00 14.12 147 HIS B CA 1
ATOM 2327 C C . HIS B 1 147 ? -26.001 20.885 -13.151 1.00 14.09 147 HIS B C 1
ATOM 2328 O O . HIS B 1 147 ? -27.007 20.869 -13.962 1.00 14.11 147 HIS B O 1
ATOM 2335 N N . GLN B 1 148 ? -25.749 19.908 -12.285 1.00 13.31 148 GLN B N 1
ATOM 2336 C CA . GLN B 1 148 ? -26.566 18.750 -12.158 1.00 13.26 148 GLN B CA 1
ATOM 2337 C C . GLN B 1 148 ? -27.080 18.549 -10.736 1.00 13.99 148 GLN B C 1
ATOM 2338 O O . GLN B 1 148 ? -27.532 17.492 -10.404 1.00 13.33 148 GLN B O 1
ATOM 2344 N N . ARG B 1 149 ? -26.990 19.610 -9.945 1.00 13.93 149 ARG B N 1
ATOM 2345 C CA . ARG B 1 149 ? -27.597 19.731 -8.606 1.00 16.88 149 ARG B CA 1
ATOM 2346 C C . ARG B 1 149 ? -27.100 18.665 -7.640 1.00 18.31 149 ARG B C 1
ATOM 2347 O O . ARG B 1 149 ? -27.870 18.234 -6.767 1.00 17.68 149 ARG B O 1
ATOM 2355 N N . LEU B 1 150 ? -25.850 18.185 -7.809 1.00 15.47 150 LEU B N 1
ATOM 2356 C CA . LEU B 1 150 ? -25.355 17.174 -6.894 1.00 14.88 150 LEU B CA 1
ATOM 2357 C C . LEU B 1 150 ? -24.613 17.803 -5.743 1.00 13.38 150 LEU B C 1
ATOM 2358 O O . LEU B 1 150 ? -23.859 18.750 -5.944 1.00 15.11 150 LEU B O 1
ATOM 2363 N N . SER B 1 151 ? -24.676 17.142 -4.591 1.00 13.47 151 SER B N 1
ATOM 2364 C CA . SER B 1 151 ? -23.711 17.463 -3.540 1.00 12.81 151 SER B CA 1
ATOM 2365 C C . SER B 1 151 ? -22.342 16.854 -3.939 1.00 12.36 151 SER B C 1
ATOM 2366 O O . SER B 1 151 ? -22.299 15.977 -4.788 1.00 12.36 151 SER B O 1
ATOM 2369 N N . LEU B 1 152 ? -21.297 17.255 -3.237 1.00 13.56 152 LEU B N 1
ATOM 2370 C CA . LEU B 1 152 ? -19.988 16.673 -3.455 1.00 13.31 152 LEU B CA 1
ATOM 2371 C C . LEU B 1 152 ? -19.986 15.222 -3.233 1.00 15.17 152 LEU B C 1
ATOM 2372 O O . LEU B 1 152 ? -19.412 14.495 -4.052 1.00 12.44 152 LEU B O 1
ATOM 2377 N N . ARG B 1 153 ? -20.502 14.763 -2.058 1.00 13.62 153 ARG B N 1
ATOM 2378 C CA . ARG B 1 153 ? -20.641 13.331 -1.893 1.00 14.47 153 ARG B CA 1
ATOM 2379 C C . ARG B 1 153 ? -21.329 12.663 -3.049 1.00 13.52 153 ARG B C 1
ATOM 2380 O O . ARG B 1 153 ? -20.924 11.607 -3.466 1.00 14.05 153 ARG B O 1
ATOM 2388 N N . GLN B 1 154 ? -22.496 13.161 -3.473 1.00 13.37 154 GLN B N 1
ATOM 2389 C CA . GLN B 1 154 ? -23.269 12.486 -4.520 1.00 13.63 154 GLN B CA 1
ATOM 2390 C C . GLN B 1 154 ? -22.503 12.519 -5.845 1.00 13.15 154 GLN B C 1
ATOM 2391 O O . GLN B 1 154 ? -22.535 11.539 -6.602 1.00 13.64 154 GLN B O 1
ATOM 2397 N N . ALA B 1 155 ? -21.774 13.585 -6.079 1.00 11.60 155 ALA B N 1
ATOM 2398 C CA . ALA B 1 155 ? -20.897 13.659 -7.265 1.00 11.71 155 ALA B CA 1
ATOM 2399 C C . ALA B 1 155 ? -19.747 12.631 -7.269 1.00 11.38 155 ALA B C 1
ATOM 2400 O O . ALA B 1 155 ? -19.512 11.936 -8.234 1.00 9.93 155 ALA B O 1
ATOM 2402 N N . VAL B 1 156 ? -19.132 12.433 -6.116 1.00 12.54 156 VAL B N 1
ATOM 2403 C CA . VAL B 1 156 ? -18.135 11.373 -5.989 1.00 13.30 156 VAL B CA 1
ATOM 2404 C C . VAL B 1 156 ? -18.726 10.034 -6.193 1.00 13.33 156 VAL B C 1
ATOM 2405 O O . VAL B 1 156 ? -18.171 9.150 -6.938 1.00 13.12 156 VAL B O 1
ATOM 2409 N N . ILE B 1 157 ? -19.898 9.848 -5.560 1.00 13.48 157 ILE B N 1
ATOM 2410 C CA . ILE B 1 157 ? -20.556 8.585 -5.600 1.00 14.72 157 ILE B CA 1
ATOM 2411 C C . ILE B 1 157 ? -20.866 8.217 -7.068 1.00 12.33 157 ILE B C 1
ATOM 2412 O O . ILE B 1 157 ? -20.725 7.054 -7.532 1.00 14.89 157 ILE B O 1
ATOM 2417 N N . THR B 1 158 ? -21.253 9.247 -7.824 1.00 11.98 158 THR B N 1
ATOM 2418 C CA . THR B 1 158 ? -21.631 9.096 -9.241 1.00 11.55 158 THR B CA 1
ATOM 2419 C C . THR B 1 158 ? -20.441 8.686 -10.093 1.00 11.24 158 THR B C 1
ATOM 2420 O O . THR B 1 158 ? -20.504 7.706 -10.877 1.00 14.32 158 THR B O 1
ATOM 2424 N N . VAL B 1 159 ? -19.386 9.447 -9.976 1.00 11.73 159 VAL B N 1
ATOM 2425 C CA . VAL B 1 159 ? -18.224 9.243 -10.795 1.00 11.48 159 VAL B CA 1
ATOM 2426 C C . VAL B 1 159 ? -17.480 7.951 -10.440 1.00 11.57 159 VAL B C 1
ATOM 2427 O O . VAL B 1 159 ? -17.075 7.225 -11.329 1.00 12.20 159 VAL B O 1
ATOM 2431 N N . ARG B 1 160 ? -17.353 7.631 -9.137 1.00 11.45 160 ARG B N 1
ATOM 2432 C CA . ARG B 1 160 ? -16.502 6.530 -8.695 1.00 12.25 160 ARG B CA 1
ATOM 2433 C C . ARG B 1 160 ? -17.030 5.184 -9.123 1.00 12.25 160 ARG B C 1
ATOM 2434 O O . ARG B 1 160 ? -16.266 4.231 -9.180 1.00 14.32 160 ARG B O 1
ATOM 2442 N N . GLN B 1 161 ? -18.328 5.063 -9.416 1.00 14.02 161 GLN B N 1
ATOM 2443 C CA . GLN B 1 161 ? -18.799 3.811 -9.933 1.00 13.84 161 GLN B CA 1
ATOM 2444 C C . GLN B 1 161 ? -18.161 3.458 -11.268 1.00 13.21 161 GLN B C 1
ATOM 2445 O O . GLN B 1 161 ? -18.097 2.284 -11.631 1.00 16.31 161 GLN B O 1
ATOM 2451 N N . HIS B 1 162 ? -17.859 4.478 -12.095 1.00 11.39 162 HIS B N 1
ATOM 2452 C CA . HIS B 1 162 ? -17.373 4.225 -13.435 1.00 12.26 162 HIS B CA 1
ATOM 2453 C C . HIS B 1 162 ? -15.872 4.399 -13.661 1.00 12.33 162 HIS B C 1
ATOM 2454 O O . HIS B 1 162 ? -15.373 3.960 -14.655 1.00 12.88 162 HIS B O 1
ATOM 2461 N N . ARG B 1 163 ? -15.193 5.126 -12.785 1.00 10.76 163 ARG B N 1
ATOM 2462 C CA . ARG B 1 163 ? -13.737 5.306 -12.918 1.00 10.85 163 ARG B CA 1
ATOM 2463 C C . ARG B 1 163 ? -13.132 5.518 -11.559 1.00 11.26 163 ARG B C 1
ATOM 2464 O O . ARG B 1 163 ? -13.674 6.260 -10.711 1.00 11.67 163 ARG B O 1
ATOM 2472 N N . TRP B 1 164 ? -11.948 4.939 -11.340 1.00 12.35 164 TRP B N 1
ATOM 2473 C CA . TRP B 1 164 ? -11.178 5.267 -10.165 1.00 13.39 164 TRP B CA 1
ATOM 2474 C C . TRP B 1 164 ? -10.536 6.644 -10.359 1.00 11.59 164 TRP B C 1
ATOM 2475 O O . TRP B 1 164 ? -9.716 6.816 -11.260 1.00 12.04 164 TRP B O 1
ATOM 2486 N N . VAL B 1 165 ? -10.925 7.574 -9.474 1.00 11.80 165 VAL B N 1
ATOM 2487 C CA . VAL B 1 165 ? -10.440 8.941 -9.489 1.00 10.78 165 VAL B CA 1
ATOM 2488 C C . VAL B 1 165 ? -10.016 9.309 -8.087 1.00 11.89 165 VAL B C 1
ATOM 2489 O O . VAL B 1 165 ? -10.468 8.709 -7.113 1.00 12.48 165 VAL B O 1
ATOM 2493 N N . PHE B 1 166 ? -9.114 10.268 -7.995 1.00 11.09 166 PHE B N 1
ATOM 2494 C CA . PHE B 1 166 ? -8.526 10.596 -6.680 1.00 11.54 166 PHE B CA 1
ATOM 2495 C C . PHE B 1 166 ? -7.884 11.967 -6.776 1.00 9.91 166 PHE B C 1
ATOM 2496 O O . PHE B 1 166 ? -6.669 12.125 -6.962 1.00 10.53 166 PHE B O 1
ATOM 2504 N N . PRO B 1 167 ? -8.705 13.004 -6.708 1.00 10.17 167 PRO B N 1
ATOM 2505 C CA . PRO B 1 167 ? -8.174 14.348 -6.674 1.00 10.62 167 PRO B CA 1
ATOM 2506 C C . PRO B 1 167 ? -7.206 14.576 -5.483 1.00 11.47 167 PRO B C 1
ATOM 2507 O O . PRO B 1 167 ? -7.423 13.993 -4.409 1.00 11.55 167 PRO B O 1
ATOM 2511 N N . ASN B 1 168 ? -6.133 15.362 -5.701 1.00 10.53 168 ASN B N 1
ATOM 2512 C CA . ASN B 1 168 ? -5.161 15.613 -4.658 1.00 11.04 168 ASN B CA 1
ATOM 2513 C C . ASN B 1 168 ? -5.876 16.366 -3.486 1.00 11.46 168 ASN B C 1
ATOM 2514 O O . ASN B 1 168 ? -6.929 16.929 -3.683 1.00 9.53 168 ASN B O 1
ATOM 2519 N N . ARG B 1 169 ? -5.291 16.383 -2.293 1.00 13.40 169 ARG B N 1
ATOM 2520 C CA . ARG B 1 169 ? -5.980 16.928 -1.102 1.00 13.34 169 ARG B CA 1
ATOM 2521 C C . ARG B 1 169 ? -6.264 18.428 -1.212 1.00 13.86 169 ARG B C 1
ATOM 2522 O O . ARG B 1 169 ? -7.244 18.899 -0.579 1.00 15.98 169 ARG B O 1
ATOM 2530 N N . GLY B 1 170 ? -5.456 19.155 -1.978 1.00 12.53 170 GLY B N 1
ATOM 2531 C CA . GLY B 1 170 ? -5.731 20.605 -2.261 1.00 14.17 170 GLY B CA 1
ATOM 2532 C C . GLY B 1 170 ? -7.034 20.723 -3.046 1.00 14.78 170 GLY B C 1
ATOM 2533 O O . GLY B 1 170 ? -7.913 21.564 -2.784 1.00 12.56 170 GLY B O 1
ATOM 2534 N N . PHE B 1 171 ? -7.100 19.930 -4.109 1.00 12.73 171 PHE B N 1
ATOM 2535 C CA . PHE B 1 171 ? -8.295 19.927 -4.899 1.00 12.22 171 PHE B CA 1
ATOM 2536 C C . PHE B 1 171 ? -9.514 19.499 -4.071 1.00 11.99 171 PHE B C 1
ATOM 2537 O O . PHE B 1 171 ? -10.648 20.011 -4.316 1.00 11.87 171 PHE B O 1
ATOM 2545 N N . LEU B 1 172 ? -9.350 18.498 -3.188 1.00 11.36 172 LEU B N 1
ATOM 2546 C CA . LEU B 1 172 ? -10.462 18.029 -2.327 1.00 13.34 172 LEU B CA 1
ATOM 2547 C C . LEU B 1 172 ? -10.936 19.148 -1.412 1.00 13.91 172 LEU B C 1
ATOM 2548 O O . LEU B 1 172 ? -12.148 19.383 -1.327 1.00 14.24 172 LEU B O 1
ATOM 2553 N N . HIS B 1 173 ? -9.985 19.942 -0.906 1.00 13.65 173 HIS B N 1
ATOM 2554 C CA . HIS B 1 173 ? -10.364 21.110 -0.115 1.00 17.46 173 HIS B CA 1
ATOM 2555 C C . HIS B 1 173 ? -11.148 22.099 -0.946 1.00 15.20 173 HIS B C 1
ATOM 2556 O O . HIS B 1 173 ? -12.199 22.626 -0.480 1.00 15.52 173 HIS B O 1
ATOM 2563 N N . GLN B 1 174 ? -10.640 22.363 -2.150 1.00 14.53 174 GLN B N 1
ATOM 2564 C CA . GLN B 1 174 ? -11.308 23.290 -3.060 1.00 14.75 174 GLN B CA 1
ATOM 2565 C C . GLN B 1 174 ? -12.725 22.855 -3.474 1.00 12.66 174 GLN B C 1
ATOM 2566 O O . GLN B 1 174 ? -13.676 23.680 -3.494 1.00 15.49 174 GLN B O 1
ATOM 2572 N N . LEU B 1 175 ? -12.917 21.574 -3.766 1.00 11.63 175 LEU B N 1
ATOM 2573 C CA . LEU B 1 175 ? -14.273 21.047 -3.993 1.00 11.27 175 LEU B CA 1
ATOM 2574 C C . LEU B 1 175 ? -15.201 21.096 -2.760 1.00 13.01 175 LEU B C 1
ATOM 2575 O O . LEU B 1 175 ? -16.413 21.315 -2.893 1.00 16.88 175 LEU B O 1
ATOM 2580 N N . ALA B 1 176 ? -14.674 20.734 -1.599 1.00 14.44 176 ALA B N 1
ATOM 2581 C CA . ALA B 1 176 ? -15.436 20.881 -0.332 1.00 14.59 176 ALA B CA 1
ATOM 2582 C C . ALA B 1 176 ? -15.861 22.339 -0.077 1.00 15.89 176 ALA B C 1
ATOM 2583 O O . ALA B 1 176 ? -16.975 22.559 0.437 1.00 16.26 176 ALA B O 1
ATOM 2585 N N . ARG B 1 177 ? -15.034 23.307 -0.460 1.00 16.70 177 ARG B N 1
ATOM 2586 C CA . ARG B 1 177 ? -15.386 24.700 -0.312 1.00 16.74 177 ARG B CA 1
ATOM 2587 C C . ARG B 1 177 ? -16.544 24.998 -1.216 1.00 17.18 177 ARG B C 1
ATOM 2588 O O . ARG B 1 177 ? -17.501 25.651 -0.827 1.00 17.95 177 ARG B O 1
ATOM 2596 N N . LEU B 1 178 ? -16.448 24.540 -2.463 1.00 15.29 178 LEU B N 1
ATOM 2597 C CA . LEU B 1 178 ? -17.560 24.705 -3.409 1.00 16.43 178 LEU B CA 1
ATOM 2598 C C . LEU B 1 178 ? -18.859 24.050 -2.898 1.00 17.40 178 LEU B C 1
ATOM 2599 O O . LEU B 1 178 ? -19.968 24.620 -2.995 1.00 17.58 178 LEU B O 1
ATOM 2604 N N . ASP B 1 179 ? -18.754 22.858 -2.329 1.00 17.57 179 ASP B N 1
ATOM 2605 C CA . ASP B 1 179 ? -19.915 22.224 -1.748 1.00 19.14 179 ASP B CA 1
ATOM 2606 C C . ASP B 1 179 ? -20.584 23.120 -0.685 1.00 20.46 179 ASP B C 1
ATOM 2607 O O . ASP B 1 179 ? -21.812 23.289 -0.685 1.00 19.69 179 ASP B O 1
ATOM 2612 N N . GLN B 1 180 ? -19.750 23.645 0.196 1.00 20.66 180 GLN B N 1
ATOM 2613 C CA . GLN B 1 180 ? -20.191 24.580 1.242 1.00 25.10 180 GLN B CA 1
ATOM 2614 C C . GLN B 1 180 ? -20.864 25.819 0.661 1.00 24.65 180 GLN B C 1
ATOM 2615 O O . GLN B 1 180 ? -21.915 26.247 1.160 1.00 27.17 180 GLN B O 1
ATOM 2621 N N . GLN B 1 181 ? -20.289 26.419 -0.376 1.00 26.27 181 GLN B N 1
ATOM 2622 C CA . GLN B 1 181 ? -20.906 27.587 -0.994 1.00 26.82 181 GLN B CA 1
ATOM 2623 C C . GLN B 1 181 ? -22.248 27.272 -1.629 1.00 26.54 181 GLN B C 1
ATOM 2624 O O . GLN B 1 181 ? -23.230 28.026 -1.465 1.00 29.30 181 GLN B O 1
ATOM 2630 N N . LEU B 1 182 ? -22.285 26.205 -2.429 1.00 23.57 182 LEU B N 1
ATOM 2631 C CA . LEU B 1 182 ? -23.492 25.850 -3.149 1.00 21.70 182 LEU B CA 1
ATOM 2632 C C . LEU B 1 182 ? -24.666 25.435 -2.256 1.00 23.38 182 LEU B C 1
ATOM 2633 O O . LEU B 1 182 ? -25.811 25.713 -2.634 1.00 23.55 182 LEU B O 1
ATOM 2638 N N . ARG B 1 183 ? -24.407 24.713 -1.149 1.00 23.25 183 ARG B N 1
ATOM 2639 C CA . ARG B 1 183 ? -25.458 24.130 -0.306 1.00 24.33 183 ARG B CA 1
ATOM 2640 C C . ARG B 1 183 ? -25.753 24.941 0.970 1.00 28.44 183 ARG B C 1
ATOM 2641 O O . ARG B 1 183 ? -26.682 24.589 1.704 1.00 31.31 183 ARG B O 1
ATOM 2649 N N . GLY B 1 184 ? -25.007 26.010 1.239 1.00 32.39 184 GLY B N 1
ATOM 2650 C CA . GLY B 1 184 ? -25.076 26.614 2.582 1.00 37.43 184 GLY B CA 1
ATOM 2651 C C . GLY B 1 184 ? -24.637 25.604 3.641 1.00 42.23 184 GLY B C 1
ATOM 2652 O O . GLY B 1 184 ? -25.446 25.170 4.485 1.00 46.60 184 GLY B O 1
ATOM 2653 N N . ALA B 1 185 ? -23.369 25.198 3.538 1.00 43.55 185 ALA B N 1
ATOM 2654 C CA . ALA B 1 185 ? -22.715 24.156 4.375 1.00 43.78 185 ALA B CA 1
ATOM 2655 C C . ALA B 1 185 ? -23.341 22.792 4.283 1.00 44.08 185 ALA B C 1
ATOM 2656 O O . ALA B 1 185 ? -22.886 21.862 4.934 1.00 55.54 185 ALA B O 1
#

GO terms:
  GO:0005737 cytoplasm (C, IDA)
  GO:0016791 phosphatase activity (F, IDA)
  GO:0016311 dephosphorylation (P, IDA)

B-factor: mean 21.81, std 12.16, range [7.16, 91.54]

InterPro domains:
  IPR000340 Dual specificity phosphatase, catalytic domain [PF00782] (45-180)
  IPR000387 Tyrosine-specific protein phosphatases domain [PS50056] (105-163)
  IPR003595 Protein-tyrosine phosphatase, catalytic [SM00404] (84-181)
  IPR016130 Protein-tyrosine phosphatase, active site [PS00383] (127-137)
  IPR020405 Atypical dual specificity phosphatase, subfamily A [PR01909] (39-50)
  IPR020405 Atypical dual specificity phosphatase, subfamily A [PR01909] (59-68)
  IPR020405 Atypical dual specificity phosphatase, subfamily A [PR01909] (90-101)
  IPR020405 Atypical dual specificity phosphatase, subfamily A [PR01909] (110-119)
  IPR020405 Atypical dual specificity phosphatase, subfamily A [PTHR45682] (14-184)
  IPR020422 Dual specificity protein phosphatase domain [PS50054] (37-184)
  IPR020422 Dual specificity protein phosphatase domain [SM00195] (37-181)
  IPR029021 Protein-tyrosine phosphatase-like [G3DSA:3.90.190.10] (1-185)
  IPR029021 Protein-tyrosine phosphatase-like [SSF52799] (19-185)

Solvent-accessible surface area: 15556 Å² total; per-residue (Å²): 61,77,12,4,66,47,133,52,0,15,103,8,2,138,60,14,71,108,46,106,54,154,38,16,75,3,25,57,59,0,18,0,0,14,43,47,13,23,133,68,118,124,84,11,156,132,60,28,2,34,25,11,0,24,0,16,34,180,50,156,78,42,108,28,51,106,57,218,179,17,37,14,74,19,59,5,0,0,25,4,100,66,94,81,129,39,75,0,27,72,45,10,82,53,0,0,59,2,0,53,122,1,44,104,67,132,70,7,61,0,0,0,12,2,86,94,0,31,6,34,0,0,0,2,0,0,0,1,0,11,57,68,51,121,15,8,0,30,16,0,0,16,11,0,19,28,20,12,104,1,35,0,27,151,12,0,0,113,17,0,10,105,19,1,82,118,86,76,68,59,113,84,94,22,4,66,49,123,60,0,6,89,28,3,44,56,24,136,60,32,34,45,85,37,23,82,3,61,94,59,0,13,0,0,14,44,50,3,5,110,67,126,146,96,9,164,139,56,28,12,40,28,0,0,23,0,19,21,142,52,157,81,29,94,70,89,47,139,71,34,36,130,100,30,48,20,1,0,0,20,1,80,37,68,68,131,40,81,0,42,72,48,11,74,42,0,1,47,21,0,54,168,1,41,97,69,136,70,6,61,0,0,0,12,4,83,27,0,7,7,31,0,0,0,1,0,0,0,0,0,9,62,58,34,208,38,17,0,44,92,0,0,78,37,0,50,112,80,16,21,1,16,0,7,96,12,0,0,101,26,0,11,118,17,1,82,122,87,70,59,54

Organism: Homo sapiens (NCBI:txid9606)

Foldseek 3Di:
DAQDDLVRVVVLLPPADPDDDQKWDLDVLEMFGAPVCVPPLVVCVVVQAAEEEELCADDDFDKDADDPDGNHGIYTYHNFDQDLPTPLLVCLVVLLVSVVVQVVDPSHHYYYYYHRRAARRLLNQLSNCVVPVVDQSSRSSNRRRNIDNHDHDSSSVVSSSVVSCVSVVD/DPQQDALVRLVVLLVPADDDDDQKWDLDVLEMFGAPVCVQCLVVCVVVQAAEEEELCDDDPFDWADDDPNPDRHTYTYHNFDQDLPTDLLVCLVVLLVSVVVQVPDPSHHYYYYYHRRAARRLLSQLSNCVVPVVDASSRSSNRRSHIDRHDHDNSSSVSSSVVNCVSPVD

Secondary structure 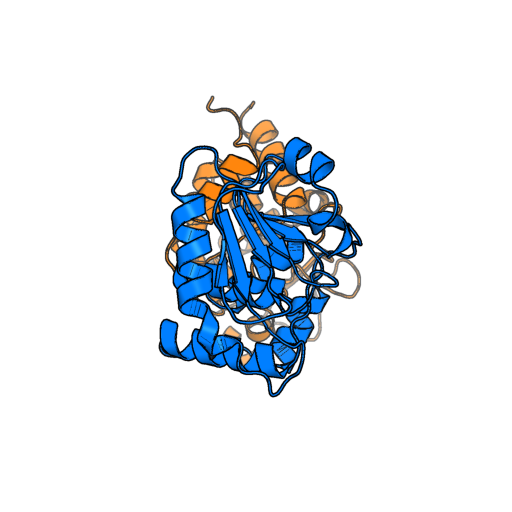(DSSP, 8-state):
-PPPPHHHHHHHHHTS-----SEEEEETTEEEE-HHHHT-HHHHHHHT--EEEETB-SSS-EEE-S-SSSS-SEEEE-B--S-TT--GGGGHHHHHHHHHHHHTSTT--EEEE-SSSSSHHHHHHHHHHHHHS---HHHHHHHHHTTS-----HHHHHHHHHHHHHHHT-/---PPPHHHHHHHHHSS-----SEEEEETTEEEE-HHHHT-HHHHHHHT--EEEETT-SSSS--SS-TTT-TT-EEEE----SSTT--GGGGHHHHHHHHHHHHTSTT--EEEE-SSSSSHHHHHHHHHHHHHS---HHHHHHHHHTTS-----HHHHHHHHHHHHHHHT-